Protein AF-A0A3P6VAJ1-F1 (afdb_monomer_lite)

Secondary structure (DSSP, 8-state):
-----HHHHHHHHHHHHHHHHHHHHHHHHHHHHHHHHHHT---HHHHHHHHHHHHHHHHHHHS-HHHHHHHHHH--S-HHHHHT-SS--HHHHHHHHHHTSHHHHHHHHHHHHH-TTHHHHHHHHHHHHHHHHHHHHHHHHHHTHHHHHHHHHHTT--S--SSHHHHHHHHHHHHHHHHHHHHHHHHHHHHS-SS-------------PPP----THHHHHHHHHHHHHHHHHHHHHHHHHHHHHHHHTT--

InterPro domains:
  IPR037393 Bud22/Serum response factor-binding protein 1 [PTHR23325] (4-160)

Organism: Litomosoides sigmodontis (NCBI:txid42156)

Structure (mmCIF, N/CA/C/O backbone):
data_AF-A0A3P6VAJ1-F1
#
_entry.id   AF-A0A3P6VAJ1-F1
#
loop_
_atom_site.group_PDB
_atom_site.id
_atom_site.type_symbol
_atom_site.label_atom_id
_atom_site.label_alt_id
_atom_site.label_comp_id
_atom_site.label_asym_id
_atom_site.label_entity_id
_atom_site.label_seq_id
_atom_site.pdbx_PDB_ins_code
_atom_site.Cartn_x
_atom_site.Cartn_y
_atom_site.Cartn_z
_atom_site.occupancy
_atom_site.B_iso_or_equiv
_atom_site.auth_seq_id
_atom_site.auth_comp_id
_atom_site.auth_asym_id
_atom_site.auth_atom_id
_atom_site.pdbx_PDB_model_num
ATOM 1 N N . MET A 1 1 ? 14.807 -15.387 -18.814 1.00 60.00 1 MET A N 1
ATOM 2 C CA . MET A 1 1 ? 14.558 -14.384 -17.755 1.00 60.00 1 MET A CA 1
ATOM 3 C C . MET A 1 1 ? 14.625 -13.000 -18.375 1.00 60.00 1 MET A C 1
ATOM 5 O O . MET A 1 1 ? 15.586 -12.719 -19.079 1.00 60.00 1 MET A O 1
ATOM 9 N N . SER A 1 2 ? 13.598 -12.175 -18.193 1.00 76.75 2 SER A N 1
ATOM 10 C CA . SER A 1 2 ? 13.512 -10.837 -18.794 1.00 76.75 2 SER A CA 1
ATOM 11 C C . SER A 1 2 ? 14.111 -9.774 -17.874 1.00 76.75 2 SER A C 1
ATOM 13 O O . SER A 1 2 ? 13.815 -9.767 -16.684 1.00 76.75 2 SER A O 1
ATOM 15 N N . ALA A 1 3 ? 14.906 -8.852 -18.419 1.00 86.50 3 ALA A N 1
ATOM 16 C CA . ALA A 1 3 ? 15.399 -7.696 -17.672 1.00 86.50 3 ALA A CA 1
ATOM 17 C C . ALA A 1 3 ? 14.248 -6.737 -17.312 1.00 86.50 3 ALA A C 1
ATOM 19 O O . ALA A 1 3 ? 13.361 -6.486 -18.138 1.00 86.50 3 ALA A O 1
ATOM 20 N N . LEU A 1 4 ? 14.251 -6.178 -16.096 1.00 91.38 4 LEU A N 1
ATOM 21 C CA . LEU A 1 4 ? 13.221 -5.229 -15.677 1.00 91.38 4 LEU A CA 1
ATOM 22 C C . LEU A 1 4 ? 13.461 -3.860 -16.322 1.00 91.38 4 LEU A C 1
ATOM 24 O O . LEU A 1 4 ? 14.412 -3.147 -16.005 1.00 91.38 4 LEU A O 1
ATOM 28 N N . THR A 1 5 ? 12.557 -3.453 -17.208 1.00 92.62 5 THR A N 1
ATOM 29 C CA . THR A 1 5 ? 12.575 -2.109 -17.797 1.00 92.62 5 THR A CA 1
ATOM 30 C C . THR A 1 5 ? 11.666 -1.146 -17.019 1.00 92.62 5 THR A C 1
ATOM 32 O O . THR A 1 5 ? 10.696 -1.578 -16.384 1.00 92.62 5 THR A O 1
ATOM 35 N N . PRO A 1 6 ? 11.900 0.183 -17.095 1.00 91.56 6 PRO A N 1
ATOM 36 C CA . PRO A 1 6 ? 11.016 1.168 -16.465 1.00 91.56 6 PRO A CA 1
ATOM 37 C C . PRO A 1 6 ? 9.550 1.050 -16.918 1.00 91.56 6 PRO A C 1
ATOM 39 O O . PRO A 1 6 ? 8.640 1.260 -16.115 1.00 91.56 6 PRO A O 1
ATOM 42 N N . MET A 1 7 ? 9.312 0.694 -18.189 1.00 92.25 7 MET A N 1
ATOM 43 C CA . MET A 1 7 ? 7.962 0.469 -18.719 1.00 92.25 7 MET A CA 1
ATOM 44 C C . MET A 1 7 ? 7.288 -0.731 -18.058 1.00 92.25 7 MET A C 1
ATOM 46 O O . MET A 1 7 ? 6.170 -0.590 -17.568 1.00 92.25 7 MET A O 1
ATOM 50 N N . LYS A 1 8 ? 7.980 -1.874 -17.971 1.00 93.69 8 LYS A N 1
ATOM 51 C CA . LYS A 1 8 ? 7.449 -3.095 -17.346 1.00 93.69 8 LYS A CA 1
ATOM 52 C C . LYS A 1 8 ? 7.107 -2.884 -15.874 1.00 93.69 8 LYS A C 1
ATOM 54 O O . LYS A 1 8 ? 6.062 -3.331 -15.408 1.00 93.69 8 LYS A O 1
ATOM 59 N N . LEU A 1 9 ? 7.938 -2.131 -15.153 1.00 94.19 9 LEU A N 1
ATOM 60 C CA . LEU A 1 9 ? 7.642 -1.756 -13.772 1.00 94.19 9 LEU A CA 1
ATOM 61 C C . LEU A 1 9 ? 6.377 -0.890 -13.667 1.00 94.19 9 LEU A C 1
ATOM 63 O O . LEU A 1 9 ? 5.545 -1.107 -12.787 1.00 94.19 9 LEU A O 1
ATOM 67 N N . ASN A 1 10 ? 6.207 0.083 -14.563 1.00 94.38 10 ASN A N 1
ATOM 68 C CA . ASN A 1 10 ? 5.018 0.930 -14.573 1.00 94.38 10 ASN A CA 1
ATOM 69 C C . ASN A 1 10 ? 3.747 0.143 -14.942 1.00 94.38 10 ASN A C 1
ATOM 71 O O . ASN A 1 10 ? 2.713 0.323 -14.299 1.00 94.38 10 ASN A O 1
ATOM 75 N N . GLU A 1 11 ? 3.830 -0.766 -15.918 1.00 95.00 11 GLU A N 1
ATOM 76 C CA . GLU A 1 11 ? 2.758 -1.713 -16.256 1.00 95.00 11 GLU A CA 1
ATOM 77 C C . GLU A 1 11 ? 2.342 -2.533 -15.030 1.00 95.00 11 GLU A C 1
ATOM 79 O O . GLU A 1 11 ? 1.149 -2.635 -14.738 1.00 95.00 11 GLU A O 1
ATOM 84 N N . GLN A 1 12 ? 3.312 -3.032 -14.256 1.00 95.12 12 GLN A N 1
ATOM 85 C CA . GLN A 1 12 ? 3.035 -3.773 -13.028 1.00 95.12 12 GLN A CA 1
ATOM 86 C C . GLN A 1 12 ? 2.355 -2.907 -11.958 1.00 95.12 12 GLN A C 1
ATOM 88 O O . GLN A 1 12 ? 1.384 -3.329 -11.335 1.00 95.12 12 GLN A O 1
ATOM 93 N N . ILE A 1 13 ? 2.804 -1.666 -11.750 1.00 95.81 13 ILE A N 1
ATOM 94 C CA . ILE A 1 13 ? 2.154 -0.746 -10.797 1.00 95.81 13 ILE A CA 1
ATOM 95 C C . ILE A 1 13 ? 0.689 -0.507 -11.188 1.00 95.81 13 ILE A C 1
ATOM 97 O O . ILE A 1 13 ? -0.193 -0.462 -10.327 1.00 95.81 13 ILE A O 1
ATOM 101 N N . ILE A 1 14 ? 0.411 -0.379 -12.487 1.00 96.25 14 ILE A N 1
ATOM 102 C CA . ILE A 1 14 ? -0.946 -0.186 -13.002 1.00 96.25 14 ILE A CA 1
ATOM 103 C C . ILE A 1 14 ? -1.778 -1.467 -12.847 1.00 96.25 14 ILE A C 1
ATOM 105 O O . ILE A 1 14 ? -2.930 -1.380 -12.410 1.00 96.25 14 ILE A O 1
ATOM 109 N N . SER A 1 15 ? -1.218 -2.644 -13.147 1.00 96.31 15 SER A N 1
ATOM 110 C CA . SER A 1 15 ? -1.915 -3.933 -13.022 1.00 96.31 15 SER A CA 1
ATOM 111 C C . SER A 1 15 ? -2.324 -4.213 -11.568 1.00 96.31 15 SER A C 1
ATOM 113 O O . SER A 1 15 ? -3.466 -4.607 -11.296 1.00 96.31 15 SER A O 1
ATOM 115 N N . MET A 1 16 ? -1.454 -3.868 -10.612 1.00 96.81 16 MET A N 1
ATOM 116 C CA . MET A 1 16 ? -1.690 -4.010 -9.174 1.00 96.81 16 MET A CA 1
ATOM 117 C C . MET A 1 16 ? -2.852 -3.154 -8.646 1.00 96.81 16 MET A C 1
ATOM 119 O O . MET A 1 16 ? -3.423 -3.494 -7.605 1.00 96.81 16 MET A O 1
ATOM 123 N N . ARG A 1 17 ? -3.287 -2.092 -9.348 1.00 96.69 17 ARG A N 1
ATOM 124 C CA . ARG A 1 17 ? -4.391 -1.215 -8.897 1.00 96.69 17 ARG A CA 1
ATOM 125 C C . ARG A 1 17 ? -5.673 -1.990 -8.592 1.00 96.69 17 ARG A C 1
ATOM 127 O O . ARG A 1 17 ? -6.343 -1.687 -7.604 1.00 96.69 17 ARG A O 1
ATOM 134 N N . LYS A 1 18 ? -6.003 -3.009 -9.398 1.00 96.00 18 LYS A N 1
ATOM 135 C CA . LYS A 1 18 ? -7.185 -3.868 -9.184 1.00 96.00 18 LYS A CA 1
ATOM 136 C C . LYS A 1 18 ? -7.049 -4.689 -7.896 1.00 96.00 18 LYS A C 1
AT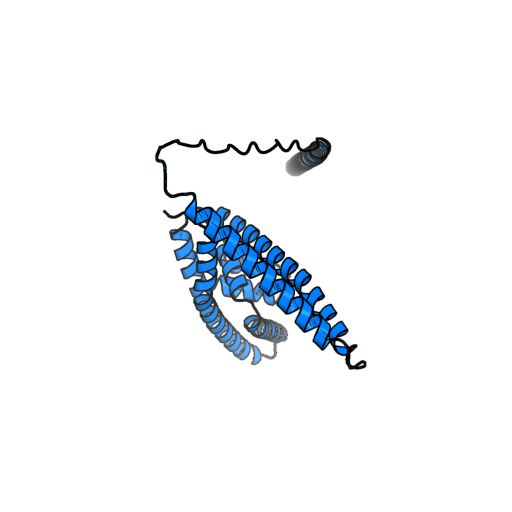OM 138 O O . LYS A 1 18 ? -7.987 -4.768 -7.100 1.00 96.00 18 LYS A O 1
ATOM 143 N N . SER A 1 19 ? -5.871 -5.261 -7.661 1.00 96.56 19 SER A N 1
ATOM 144 C CA . SER A 1 19 ? -5.555 -6.043 -6.459 1.00 96.56 19 SER A CA 1
ATOM 145 C C . SER A 1 19 ? -5.552 -5.185 -5.193 1.00 96.56 19 SER A C 1
ATOM 147 O O . SER A 1 19 ? -6.057 -5.619 -4.153 1.00 96.56 19 SER A O 1
ATOM 149 N N . VAL A 1 20 ? -5.060 -3.946 -5.290 1.00 97.06 20 VAL A N 1
ATOM 150 C CA . VAL A 1 20 ? -5.082 -2.953 -4.206 1.00 97.06 20 VAL A CA 1
ATOM 151 C C . VAL A 1 20 ? -6.509 -2.509 -3.887 1.00 97.06 20 VAL A C 1
ATOM 153 O O . VAL A 1 20 ? -6.862 -2.406 -2.715 1.00 97.06 20 VAL A O 1
ATOM 156 N N . GLU A 1 21 ? -7.370 -2.311 -4.886 1.00 96.19 21 GLU A N 1
ATOM 157 C CA . GLU A 1 21 ? -8.774 -1.953 -4.641 1.00 96.19 21 GLU A CA 1
ATOM 158 C C . GLU A 1 21 ? -9.520 -3.076 -3.906 1.00 96.19 21 GLU A C 1
ATOM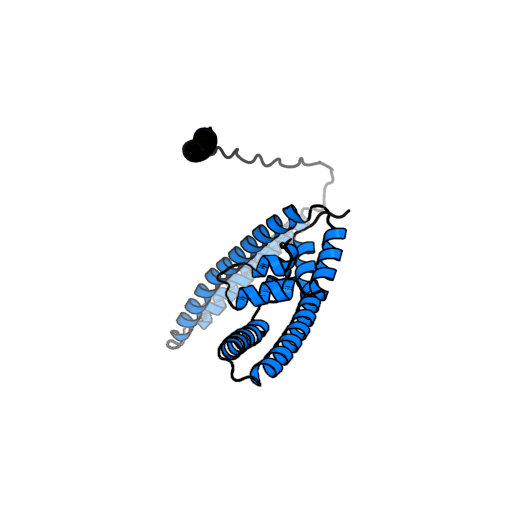 160 O O . GLU A 1 21 ? -10.198 -2.850 -2.899 1.00 96.19 21 GLU A O 1
ATOM 165 N N . ARG A 1 22 ? -9.309 -4.329 -4.333 1.00 95.88 22 ARG A N 1
ATOM 166 C CA . ARG A 1 22 ? -9.826 -5.513 -3.626 1.00 95.88 22 ARG A CA 1
ATOM 167 C C . ARG A 1 22 ? -9.305 -5.575 -2.187 1.00 95.88 22 ARG A C 1
ATOM 169 O O . ARG A 1 22 ? -10.071 -5.878 -1.266 1.00 95.88 22 ARG A O 1
ATOM 176 N N . ALA A 1 23 ? -8.023 -5.268 -1.977 1.00 96.12 23 ALA A N 1
ATOM 177 C CA . ALA A 1 23 ? -7.423 -5.200 -0.647 1.00 96.12 23 ALA A CA 1
ATOM 178 C C . ALA A 1 23 ? -8.081 -4.119 0.219 1.00 96.12 23 ALA A C 1
ATOM 180 O O . ALA A 1 23 ? -8.430 -4.395 1.369 1.00 96.12 23 ALA A O 1
ATOM 181 N N . ARG A 1 24 ? -8.323 -2.931 -0.349 1.00 95.94 24 ARG A N 1
ATOM 182 C CA . ARG A 1 24 ? -8.977 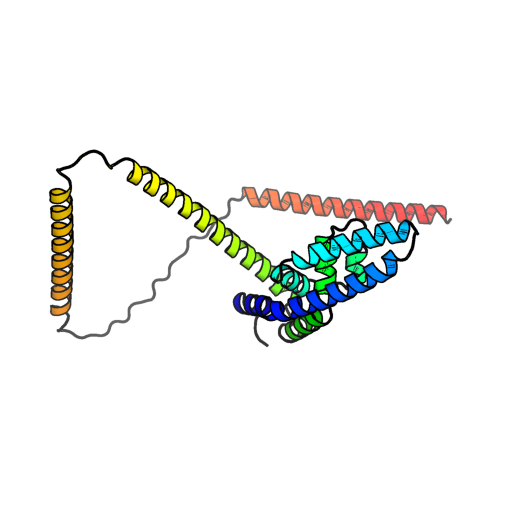-1.801 0.318 1.00 95.94 24 ARG A CA 1
ATOM 183 C C . ARG A 1 24 ? -10.362 -2.173 0.818 1.00 95.94 24 ARG A C 1
ATOM 185 O O . ARG A 1 24 ? -10.643 -2.014 2.004 1.00 95.94 24 ARG A O 1
ATOM 192 N N . VAL A 1 25 ? -11.203 -2.751 -0.038 1.00 95.56 25 VAL A N 1
ATOM 193 C CA . VAL A 1 25 ? -12.554 -3.189 0.348 1.00 95.56 25 VAL A CA 1
ATOM 194 C C . VAL A 1 25 ? -12.498 -4.209 1.488 1.00 95.56 25 VAL A C 1
ATOM 196 O O . VAL A 1 25 ? -13.223 -4.081 2.479 1.00 95.56 25 VAL A O 1
ATOM 199 N N . ARG A 1 26 ? -11.613 -5.210 1.389 1.00 95.62 26 ARG A N 1
ATOM 200 C CA . ARG A 1 26 ? -11.446 -6.234 2.433 1.00 95.62 26 ARG A CA 1
ATOM 201 C C . ARG A 1 26 ? -10.980 -5.626 3.759 1.00 95.62 26 ARG A C 1
ATOM 203 O O . ARG A 1 26 ? -11.528 -5.980 4.806 1.00 95.62 26 ARG A O 1
ATOM 210 N N . LEU A 1 27 ? -10.011 -4.711 3.722 1.00 95.56 27 LEU A N 1
ATOM 211 C CA . LEU A 1 27 ? -9.493 -4.033 4.909 1.00 95.56 27 LEU A CA 1
ATOM 212 C C . LEU A 1 27 ? -10.570 -3.156 5.559 1.00 95.56 27 LEU A C 1
ATOM 214 O O . LEU A 1 27 ? -10.825 -3.310 6.752 1.00 95.56 27 LEU A O 1
ATOM 218 N N . CYS A 1 28 ? -11.261 -2.318 4.782 1.00 95.38 28 CYS A N 1
ATOM 219 C CA . CYS A 1 28 ? -12.360 -1.482 5.267 1.00 95.38 28 CYS A CA 1
ATOM 220 C C . CYS A 1 28 ? -13.451 -2.317 5.942 1.00 95.38 28 CYS A C 1
ATOM 222 O O . CYS A 1 28 ? -13.820 -2.038 7.081 1.00 95.38 28 CYS A O 1
ATOM 224 N N . ARG A 1 29 ? -13.925 -3.392 5.295 1.00 96.19 29 ARG A N 1
ATOM 225 C CA . ARG A 1 29 ? -14.941 -4.289 5.877 1.00 96.19 29 ARG A CA 1
ATOM 226 C C . ARG A 1 29 ? -14.468 -4.898 7.200 1.00 96.19 29 ARG A C 1
ATOM 228 O O . ARG A 1 29 ? -15.229 -4.931 8.166 1.00 96.19 29 ARG A O 1
ATOM 235 N N . ARG A 1 30 ? -13.208 -5.343 7.272 1.00 95.44 30 ARG A N 1
ATOM 236 C CA . ARG A 1 30 ? -12.606 -5.891 8.500 1.00 95.44 30 ARG A CA 1
ATOM 237 C C . ARG A 1 30 ? -12.555 -4.846 9.619 1.00 95.44 30 ARG A C 1
ATOM 239 O O . ARG A 1 30 ? -12.937 -5.147 10.749 1.00 95.44 30 ARG A O 1
ATOM 246 N N . LEU A 1 31 ? -12.118 -3.626 9.309 1.00 95.38 31 LEU A N 1
ATOM 247 C CA . LEU A 1 31 ? -12.036 -2.525 10.271 1.00 95.38 31 LEU A CA 1
ATOM 248 C C . LEU A 1 31 ? -13.421 -2.099 10.770 1.00 95.38 31 LEU A C 1
ATOM 250 O O . LEU A 1 31 ? -13.593 -1.939 11.974 1.00 95.38 31 LEU A O 1
ATOM 254 N N . ILE A 1 32 ? -14.420 -2.002 9.888 1.00 95.94 32 ILE A N 1
ATOM 255 C CA . ILE A 1 32 ? -15.802 -1.654 10.256 1.00 95.94 32 ILE A CA 1
ATOM 256 C C . ILE A 1 32 ? -16.383 -2.683 11.229 1.00 95.94 32 ILE A C 1
ATOM 258 O O . ILE A 1 32 ? -16.943 -2.300 12.256 1.00 95.94 32 ILE A O 1
ATOM 262 N N . ARG A 1 33 ? -16.217 -3.985 10.957 1.00 95.75 33 ARG A N 1
ATOM 263 C CA . ARG A 1 33 ? -16.668 -5.046 11.876 1.00 95.75 33 ARG A CA 1
ATOM 264 C C . ARG A 1 33 ? -15.986 -4.926 13.237 1.00 95.75 33 ARG A C 1
ATOM 266 O O . ARG A 1 33 ? -16.658 -4.936 14.263 1.00 95.75 33 ARG A O 1
ATOM 273 N N . ARG A 1 34 ? -14.662 -4.733 13.251 1.00 94.19 34 ARG A N 1
ATOM 274 C CA . ARG A 1 34 ? -13.892 -4.580 14.494 1.00 94.19 34 ARG A CA 1
ATOM 275 C C . ARG A 1 34 ? -14.304 -3.337 15.284 1.00 94.19 34 ARG A C 1
ATOM 277 O O . ARG A 1 34 ? -14.385 -3.406 16.505 1.00 94.19 34 ARG A O 1
ATOM 284 N N . ARG A 1 35 ? -14.590 -2.229 14.596 1.00 95.25 35 ARG A N 1
ATOM 285 C CA . ARG A 1 35 ? -15.118 -1.002 15.199 1.00 95.25 35 ARG A CA 1
ATOM 286 C C . ARG A 1 35 ? -16.452 -1.270 15.891 1.00 95.25 35 ARG A C 1
ATOM 288 O O . ARG A 1 35 ? -16.569 -0.973 17.069 1.00 95.25 35 ARG A O 1
ATOM 295 N N . LYS A 1 36 ? -17.413 -1.886 15.188 1.00 94.38 36 LYS A N 1
ATOM 296 C CA . LYS A 1 36 ? -18.745 -2.211 15.733 1.00 94.38 36 LYS A CA 1
ATOM 297 C C . LYS A 1 36 ? -18.671 -3.109 16.971 1.00 94.38 36 LYS A C 1
ATOM 299 O O . LYS A 1 36 ? -19.430 -2.904 17.906 1.00 94.38 36 LYS A O 1
ATOM 304 N N . LEU A 1 37 ? -17.750 -4.076 16.993 1.00 92.38 37 LEU A N 1
ATOM 305 C CA . LEU A 1 37 ? -17.544 -4.946 18.158 1.00 92.38 37 LEU A CA 1
ATOM 306 C C . LEU A 1 37 ? -16.989 -4.179 19.366 1.00 92.38 37 LEU A C 1
ATOM 308 O O . LEU A 1 37 ? -17.459 -4.369 20.480 1.00 92.38 37 LEU A O 1
ATOM 312 N N . LEU A 1 38 ? -16.010 -3.298 19.145 1.00 92.31 38 LEU A N 1
ATOM 313 C CA . LEU A 1 38 ? -15.379 -2.516 20.214 1.00 92.31 38 LEU A CA 1
ATOM 314 C C . LEU A 1 38 ? -16.235 -1.339 20.696 1.00 92.31 38 LEU A C 1
ATOM 316 O O . LEU A 1 38 ? -16.042 -0.869 21.807 1.00 92.31 38 LEU A O 1
ATOM 320 N N . GLN A 1 39 ? -17.172 -0.862 19.881 1.00 91.56 39 GLN A N 1
ATOM 321 C CA . GLN A 1 39 ? -18.054 0.250 20.238 1.00 91.56 39 GLN A CA 1
ATOM 322 C C . GLN A 1 39 ? -19.079 -0.129 21.319 1.00 91.56 39 GLN A C 1
ATOM 324 O O . GLN A 1 39 ? -19.597 0.749 21.996 1.00 91.56 39 GLN A O 1
ATOM 329 N N . LYS A 1 40 ? -19.353 -1.426 21.513 1.00 88.62 40 LYS A N 1
ATOM 330 C CA . LYS A 1 40 ? -20.306 -1.913 22.524 1.00 88.62 40 LYS A CA 1
ATOM 331 C C . LYS A 1 40 ? -19.790 -1.807 23.964 1.00 88.62 40 LYS A C 1
ATOM 333 O O . LYS A 1 40 ? -20.571 -1.907 24.899 1.00 88.62 40 LYS A O 1
ATOM 338 N N . SER A 1 41 ? -18.483 -1.655 24.155 1.00 87.00 41 SER A N 1
ATOM 339 C CA . SER A 1 41 ? -17.863 -1.614 25.483 1.00 87.00 41 SER A CA 1
ATOM 340 C C . SER A 1 41 ? -17.633 -0.186 25.968 1.00 87.00 41 SER A C 1
ATOM 342 O O . SER A 1 41 ? -17.196 0.650 25.179 1.00 87.00 41 SER A O 1
ATOM 344 N N . LYS A 1 42 ? -17.812 0.049 27.273 1.00 86.94 42 LYS A N 1
ATOM 345 C CA . LYS A 1 42 ? -17.569 1.346 27.930 1.00 86.94 42 LYS A CA 1
ATOM 346 C C . LYS A 1 42 ? -16.104 1.585 28.338 1.00 86.94 42 LYS A C 1
ATOM 348 O O . LYS A 1 42 ? -15.764 2.684 28.753 1.00 86.94 42 LYS A O 1
ATOM 353 N N . ASP A 1 43 ? -15.222 0.593 28.189 1.00 93.50 43 ASP A N 1
ATOM 354 C CA . ASP A 1 43 ? -13.813 0.716 28.586 1.00 93.50 43 ASP A CA 1
ATOM 355 C C . ASP A 1 43 ? -13.085 1.820 27.802 1.00 93.50 43 ASP A C 1
ATOM 357 O O . ASP A 1 43 ? -12.968 1.744 26.572 1.00 93.50 43 ASP A O 1
ATOM 361 N N . GLU A 1 44 ? -12.461 2.775 28.499 1.00 91.75 44 GLU A N 1
ATOM 362 C CA . GLU A 1 44 ? -11.707 3.866 27.859 1.00 91.75 44 GLU A CA 1
ATOM 363 C C . GLU A 1 44 ? -10.653 3.368 26.859 1.00 91.75 44 GLU A C 1
ATOM 365 O O . GLU A 1 44 ? -10.474 3.923 25.770 1.00 91.75 44 GLU A O 1
ATOM 370 N N . LYS A 1 45 ? -9.948 2.278 27.197 1.00 92.00 45 LYS A N 1
ATOM 371 C CA . LYS A 1 45 ? -8.926 1.675 26.323 1.00 92.00 45 LYS A CA 1
ATOM 372 C C . LYS A 1 45 ? -9.524 1.226 24.984 1.00 92.00 45 LYS A C 1
ATOM 374 O O . LYS A 1 45 ? -8.857 1.320 23.945 1.00 92.00 45 LYS A O 1
ATOM 379 N N . LYS A 1 46 ? -10.765 0.730 24.995 1.00 91.69 46 LYS A N 1
ATOM 380 C CA . LYS A 1 46 ? -11.484 0.286 23.795 1.00 91.69 46 LYS A CA 1
ATOM 381 C C . LYS A 1 46 ? -12.041 1.480 23.023 1.00 91.69 46 LYS A C 1
ATOM 383 O O . LYS A 1 46 ? -11.877 1.489 21.805 1.00 91.69 46 LYS A O 1
ATOM 388 N N . VAL A 1 47 ? -12.533 2.520 23.698 1.00 92.00 47 VAL A N 1
ATOM 389 C CA . VAL A 1 47 ? -12.944 3.792 23.067 1.00 92.00 47 VAL A CA 1
ATOM 390 C C . VAL A 1 47 ? -11.785 4.413 22.275 1.00 92.00 47 VAL A C 1
ATOM 392 O O . VAL A 1 47 ? -11.880 4.569 21.058 1.00 92.00 47 VAL A O 1
ATOM 395 N N . ARG A 1 48 ? -10.603 4.585 22.889 1.00 92.25 48 ARG A N 1
ATOM 396 C CA . ARG A 1 48 ? -9.399 5.091 22.186 1.00 92.25 48 ARG A CA 1
ATOM 397 C C . ARG A 1 48 ? -9.003 4.217 20.987 1.00 92.25 48 ARG A C 1
ATOM 399 O O . ARG A 1 48 ? -8.384 4.669 20.019 1.00 92.25 48 ARG A O 1
ATOM 406 N N . LYS A 1 49 ? -9.294 2.913 21.041 1.00 92.56 49 LYS A N 1
ATOM 407 C CA . LYS A 1 49 ? -9.051 1.981 19.929 1.00 92.56 49 LYS A CA 1
ATOM 408 C C . LYS A 1 49 ? -10.076 2.153 18.808 1.00 92.56 49 LYS A C 1
ATOM 410 O O . LYS A 1 49 ? -9.669 2.084 17.650 1.00 92.56 49 LYS A O 1
ATOM 415 N N . VAL A 1 50 ? -11.342 2.399 19.137 1.00 94.81 50 VAL A N 1
ATOM 416 C CA . VAL A 1 50 ? -12.400 2.738 18.177 1.00 94.81 50 VAL A CA 1
ATOM 417 C C . VAL A 1 50 ? -12.018 3.994 17.404 1.00 94.81 50 VAL A C 1
ATOM 419 O O . VAL A 1 50 ? -11.975 3.930 16.179 1.00 94.81 50 VAL A O 1
ATOM 422 N N . ASP A 1 51 ? -11.595 5.064 18.077 1.00 93.69 51 ASP A N 1
ATOM 423 C CA . ASP A 1 51 ? -11.195 6.315 17.412 1.00 93.69 51 ASP A CA 1
ATOM 424 C C . ASP A 1 51 ? -10.032 6.113 16.443 1.00 93.69 51 ASP A C 1
ATOM 426 O O . ASP A 1 51 ? -10.032 6.611 15.314 1.00 93.69 51 ASP A O 1
ATOM 430 N N . ARG A 1 52 ? -9.034 5.318 16.850 1.00 93.56 52 ARG A N 1
ATOM 431 C CA . ARG A 1 52 ? -7.915 4.952 15.971 1.00 93.56 52 ARG A CA 1
ATOM 432 C C . ARG A 1 52 ? -8.381 4.181 14.742 1.00 93.56 52 ARG A C 1
ATOM 434 O O . ARG A 1 52 ? -7.836 4.418 13.668 1.00 93.56 52 ARG A O 1
ATOM 441 N N . ILE A 1 53 ? -9.337 3.264 14.891 1.00 95.19 53 ILE A N 1
ATOM 442 C CA . ILE A 1 53 ? -9.895 2.493 13.774 1.00 95.19 53 ILE A CA 1
ATOM 443 C C . ILE A 1 53 ? -10.726 3.398 12.859 1.00 95.19 53 ILE A C 1
ATOM 445 O O . ILE A 1 53 ? -10.612 3.276 11.644 1.00 95.19 53 ILE A O 1
ATOM 449 N N . THR A 1 54 ? -11.513 4.321 13.411 1.00 94.81 54 THR A N 1
ATOM 450 C CA . THR A 1 54 ? -12.289 5.296 12.632 1.00 94.81 54 THR A CA 1
ATOM 451 C C . THR A 1 54 ? -11.366 6.140 11.758 1.00 94.81 54 THR A C 1
ATOM 453 O O . THR A 1 54 ? -11.527 6.147 10.540 1.00 94.81 54 THR A O 1
ATOM 456 N N . LYS A 1 55 ? -10.299 6.703 12.343 1.00 95.25 55 LYS A N 1
ATOM 457 C CA . LYS A 1 55 ? -9.271 7.437 11.590 1.00 95.25 55 LYS A CA 1
ATOM 458 C C . LYS A 1 55 ? -8.649 6.584 10.478 1.00 95.25 55 LYS A C 1
ATOM 460 O O . LYS A 1 55 ? -8.453 7.072 9.372 1.00 95.25 55 LYS A O 1
ATOM 465 N N . GLU A 1 56 ? -8.343 5.312 10.741 1.00 94.81 56 GLU A N 1
ATOM 466 C CA . GLU A 1 56 ? -7.813 4.407 9.709 1.00 94.81 56 GLU A CA 1
ATOM 467 C C . GLU A 1 56 ? -8.810 4.158 8.566 1.00 94.81 56 GLU A C 1
ATOM 469 O O . GLU A 1 56 ? -8.395 4.129 7.410 1.00 94.81 56 GLU A O 1
ATOM 474 N N . ILE A 1 57 ? -10.106 3.997 8.855 1.00 95.56 57 ILE A N 1
ATOM 475 C CA . ILE A 1 57 ? -11.148 3.810 7.829 1.00 95.56 57 ILE A CA 1
ATOM 476 C C . ILE A 1 57 ? -11.219 5.035 6.911 1.00 95.56 57 ILE A C 1
ATOM 478 O O . ILE A 1 57 ? -11.250 4.879 5.688 1.00 95.56 57 ILE A O 1
ATOM 482 N N . ASP A 1 58 ? -11.189 6.238 7.484 1.00 94.50 58 ASP A N 1
ATOM 483 C CA . ASP A 1 58 ? -11.243 7.485 6.715 1.00 94.50 58 ASP A CA 1
ATOM 484 C C . ASP A 1 58 ? -10.011 7.647 5.825 1.00 94.50 58 ASP A C 1
ATOM 486 O O . ASP A 1 58 ? -10.121 8.021 4.654 1.00 94.50 58 ASP A O 1
ATOM 490 N N . ARG A 1 59 ? -8.828 7.299 6.348 1.00 95.00 59 ARG A N 1
ATOM 491 C CA . ARG A 1 59 ? -7.582 7.315 5.571 1.00 95.00 59 ARG A CA 1
ATOM 492 C C . ARG A 1 59 ? -7.547 6.244 4.492 1.00 95.00 59 ARG A C 1
ATOM 494 O O . ARG A 1 59 ? -7.083 6.521 3.392 1.00 95.00 59 ARG A O 1
ATOM 501 N N . CYS A 1 60 ? -8.122 5.068 4.729 1.00 93.81 60 CYS A N 1
ATOM 502 C CA . CYS A 1 60 ? -8.165 3.975 3.753 1.00 93.81 60 CYS A CA 1
ATOM 503 C C . CYS A 1 60 ? -8.797 4.369 2.411 1.00 93.81 60 CYS A C 1
ATOM 505 O O . CYS A 1 60 ? -8.360 3.886 1.365 1.00 93.81 60 CYS A O 1
ATOM 507 N N . LYS A 1 61 ? -9.757 5.300 2.428 1.00 88.94 61 LYS A N 1
ATOM 508 C CA . LYS A 1 61 ? -10.377 5.857 1.218 1.00 88.94 61 LYS A CA 1
ATOM 509 C C . LYS A 1 61 ? -9.462 6.820 0.449 1.00 88.94 61 LYS A C 1
ATOM 511 O O . LYS A 1 61 ? -9.599 6.932 -0.762 1.00 88.94 61 LYS A O 1
ATOM 516 N N . LYS A 1 62 ? -8.545 7.505 1.140 1.00 92.75 62 LYS A N 1
ATOM 517 C CA . LYS A 1 62 ? -7.694 8.573 0.586 1.00 92.75 62 LYS A CA 1
ATOM 518 C C . LYS A 1 62 ? -6.329 8.087 0.091 1.00 92.75 62 LYS A C 1
ATOM 520 O O . LYS A 1 62 ? -5.709 8.770 -0.714 1.00 92.75 62 LYS A O 1
ATOM 525 N N . VAL A 1 63 ? -5.850 6.929 0.553 1.00 94.31 63 VAL A N 1
ATOM 526 C CA . VAL A 1 63 ? -4.528 6.410 0.155 1.00 94.31 63 VAL A CA 1
ATOM 527 C C . VAL A 1 63 ? -4.472 6.121 -1.349 1.00 94.31 63 VAL A C 1
ATOM 529 O O . VAL A 1 63 ? -5.300 5.375 -1.883 1.00 94.31 63 VAL A O 1
ATOM 532 N N . CYS A 1 64 ? -3.445 6.651 -2.016 1.00 94.31 64 CYS A N 1
ATOM 533 C CA . CYS A 1 64 ? -3.157 6.419 -3.427 1.00 94.31 64 CYS A CA 1
ATOM 534 C C . CYS A 1 64 ? -2.826 4.947 -3.714 1.00 94.31 64 CYS A C 1
ATOM 536 O O . CYS A 1 64 ? -1.984 4.336 -3.059 1.00 94.31 64 CYS A O 1
ATOM 538 N N . ARG A 1 65 ? -3.454 4.381 -4.752 1.00 95.75 65 ARG A N 1
ATOM 539 C CA . ARG A 1 65 ? -3.252 2.976 -5.164 1.00 95.75 65 ARG A CA 1
ATOM 540 C C . ARG A 1 65 ? -1.811 2.692 -5.593 1.00 95.75 65 ARG A C 1
ATOM 542 O O . ARG A 1 65 ? -1.261 1.637 -5.284 1.00 95.75 65 ARG A O 1
ATOM 549 N N . ASP A 1 66 ? -1.207 3.651 -6.283 1.00 95.19 66 ASP A N 1
ATOM 550 C CA . ASP A 1 66 ? 0.143 3.508 -6.824 1.00 95.19 66 ASP A CA 1
ATOM 551 C C . ASP A 1 66 ? 1.179 3.518 -5.703 1.00 95.19 66 ASP A C 1
ATOM 553 O O . ASP A 1 66 ? 2.143 2.766 -5.764 1.00 95.19 66 ASP A O 1
ATOM 557 N N . ASP A 1 67 ? 0.959 4.298 -4.646 1.00 94.50 67 ASP A N 1
ATOM 558 C CA . ASP A 1 67 ? 1.884 4.357 -3.513 1.00 94.50 67 ASP A CA 1
ATOM 559 C C . ASP A 1 67 ? 1.855 3.058 -2.703 1.00 94.50 67 ASP A C 1
ATOM 561 O O . ASP A 1 67 ? 2.908 2.571 -2.298 1.00 94.50 67 ASP A O 1
ATOM 565 N N . VAL A 1 68 ? 0.680 2.427 -2.566 1.00 96.38 68 VAL A N 1
ATOM 566 C CA . VAL A 1 68 ? 0.567 1.064 -2.013 1.00 96.38 68 VAL A CA 1
ATOM 567 C C . VAL A 1 68 ? 1.359 0.074 -2.858 1.00 96.38 68 VAL A C 1
ATOM 569 O O . VAL A 1 68 ? 2.090 -0.743 -2.307 1.00 96.38 68 VAL A O 1
ATOM 572 N N . SER A 1 69 ? 1.235 0.156 -4.183 1.00 96.62 69 SER A N 1
ATOM 573 C CA . SER A 1 69 ? 1.905 -0.769 -5.104 1.00 96.62 69 SER A CA 1
ATOM 574 C C . SER A 1 69 ? 3.426 -0.600 -5.052 1.00 96.62 69 SER A C 1
ATOM 576 O O . SER A 1 69 ? 4.143 -1.575 -4.860 1.00 96.62 69 SER A O 1
ATOM 578 N N . LYS A 1 70 ? 3.928 0.641 -5.111 1.00 95.19 70 LYS A N 1
ATOM 579 C CA . LYS A 1 70 ? 5.361 0.956 -4.971 1.00 95.19 70 LYS A CA 1
ATOM 580 C C . LYS A 1 70 ? 5.915 0.481 -3.630 1.00 95.19 70 LYS A C 1
ATOM 582 O O . LYS A 1 70 ? 6.962 -0.158 -3.590 1.00 95.19 70 LYS A O 1
ATOM 587 N N . PHE A 1 71 ? 5.200 0.764 -2.539 1.00 95.31 71 PHE A N 1
ATOM 588 C CA . PHE A 1 71 ? 5.609 0.337 -1.205 1.00 95.31 71 PHE A CA 1
ATOM 589 C C . PHE A 1 71 ? 5.639 -1.192 -1.088 1.00 95.31 71 PHE A C 1
ATOM 591 O O . PHE A 1 71 ? 6.597 -1.739 -0.554 1.00 95.31 71 PHE A O 1
ATOM 598 N N . ALA A 1 72 ? 4.630 -1.888 -1.619 1.00 95.50 72 ALA A N 1
ATOM 599 C CA . ALA A 1 72 ? 4.563 -3.346 -1.593 1.00 95.50 72 ALA A CA 1
ATOM 600 C C . ALA A 1 72 ? 5.692 -4.005 -2.399 1.00 95.50 72 ALA A C 1
ATOM 602 O O . ALA A 1 72 ? 6.258 -4.996 -1.944 1.00 95.50 72 ALA A O 1
ATOM 603 N N . LEU A 1 73 ? 6.048 -3.440 -3.558 1.00 94.62 73 LEU A N 1
ATOM 604 C CA . LEU A 1 73 ? 7.138 -3.955 -4.387 1.00 94.62 73 LEU A CA 1
ATOM 605 C C . LEU A 1 73 ? 8.496 -3.832 -3.683 1.00 94.62 73 LEU A C 1
ATOM 607 O O . LEU A 1 73 ? 9.260 -4.790 -3.705 1.00 94.62 73 LEU A O 1
ATOM 611 N N . ILE A 1 74 ? 8.770 -2.707 -3.011 1.00 93.19 74 ILE A N 1
ATOM 612 C CA . ILE A 1 74 ? 10.032 -2.487 -2.277 1.00 93.19 74 ILE A CA 1
ATOM 613 C C . ILE A 1 74 ? 10.080 -3.291 -0.967 1.00 93.19 74 ILE A C 1
ATOM 615 O O . ILE A 1 74 ? 11.141 -3.739 -0.535 1.00 93.19 74 ILE A O 1
ATOM 619 N N . ASN A 1 75 ? 8.947 -3.440 -0.281 1.00 90.81 75 ASN A N 1
ATOM 620 C CA . ASN A 1 75 ? 8.948 -3.917 1.094 1.00 90.81 75 ASN A CA 1
ATOM 621 C C . ASN A 1 75 ? 9.194 -5.433 1.215 1.00 90.81 75 ASN A C 1
ATOM 623 O O . ASN A 1 75 ? 8.479 -6.259 0.649 1.00 90.81 75 ASN A O 1
ATOM 627 N N . LEU A 1 76 ? 10.160 -5.788 2.063 1.00 86.44 76 LEU A N 1
ATOM 628 C CA . LEU A 1 76 ? 10.489 -7.166 2.445 1.00 86.44 76 LEU A CA 1
ATOM 629 C C . LEU A 1 76 ? 9.889 -7.576 3.799 1.00 86.44 76 LEU A C 1
ATOM 631 O O . LEU A 1 76 ? 9.819 -8.759 4.112 1.00 86.44 76 LEU A O 1
ATOM 635 N N . LYS A 1 77 ? 9.483 -6.610 4.630 1.00 87.31 77 LYS A N 1
ATOM 636 C CA . LYS A 1 77 ? 9.118 -6.860 6.029 1.00 87.31 77 LYS A CA 1
ATOM 637 C C . LYS A 1 77 ? 7.680 -7.339 6.172 1.00 87.31 77 LYS A C 1
ATOM 639 O O . LYS A 1 77 ? 6.778 -6.851 5.485 1.00 87.31 77 LYS A O 1
ATOM 644 N N . ALA A 1 78 ? 7.463 -8.218 7.147 1.00 86.69 78 ALA A N 1
ATOM 645 C CA . ALA A 1 78 ? 6.134 -8.649 7.551 1.00 86.69 78 ALA A CA 1
ATOM 646 C C . ALA A 1 78 ? 5.354 -7.513 8.236 1.00 86.69 78 ALA A C 1
ATOM 648 O O . ALA A 1 78 ? 5.924 -6.580 8.811 1.00 86.69 78 ALA A O 1
ATOM 649 N N . LEU A 1 79 ? 4.020 -7.618 8.226 1.00 86.62 79 LEU A N 1
ATOM 650 C CA . LEU A 1 79 ? 3.135 -6.599 8.799 1.00 86.62 79 LEU A CA 1
ATOM 651 C C . LEU A 1 79 ? 3.442 -6.318 10.277 1.00 86.62 79 LEU A C 1
ATOM 653 O O . LEU A 1 79 ? 3.431 -5.163 10.698 1.00 86.62 79 LEU A O 1
ATOM 657 N N . ASN A 1 80 ? 3.729 -7.361 11.057 1.00 86.00 80 ASN A N 1
ATOM 658 C CA . ASN A 1 80 ? 4.018 -7.227 12.483 1.00 86.00 80 ASN A CA 1
ATOM 659 C C . ASN A 1 80 ? 5.259 -6.361 12.722 1.00 86.00 80 ASN A C 1
ATOM 661 O O . ASN A 1 80 ? 5.235 -5.501 13.597 1.00 86.00 80 ASN A O 1
ATOM 665 N N . ASP A 1 81 ? 6.297 -6.510 11.901 1.00 88.50 81 ASP A N 1
ATOM 666 C CA . ASP A 1 81 ? 7.528 -5.729 12.030 1.00 88.50 81 ASP A CA 1
ATOM 667 C C . ASP A 1 81 ? 7.340 -4.274 11.610 1.00 88.50 81 ASP A C 1
ATOM 669 O O . ASP A 1 81 ? 7.894 -3.367 12.233 1.00 88.50 81 ASP A O 1
ATOM 673 N N . LEU A 1 82 ? 6.504 -4.028 10.599 1.00 85.88 82 LEU A N 1
ATOM 674 C CA . LEU A 1 82 ? 6.145 -2.671 10.191 1.00 85.88 82 LEU A CA 1
ATOM 675 C C . LEU A 1 82 ? 5.357 -1.931 11.277 1.00 85.88 82 LEU A C 1
ATOM 677 O O . LEU A 1 82 ? 5.544 -0.729 11.453 1.00 85.88 82 LEU A O 1
ATOM 681 N N . LEU A 1 83 ? 4.492 -2.636 12.011 1.00 86.06 83 LEU A N 1
ATOM 682 C CA . LEU A 1 83 ? 3.628 -2.049 13.037 1.00 86.06 83 LEU A CA 1
ATOM 683 C C . LEU A 1 83 ? 4.313 -1.845 14.400 1.00 86.06 83 LEU A C 1
ATOM 685 O O . LEU A 1 83 ? 3.738 -1.163 15.247 1.00 86.06 83 LEU A O 1
ATOM 689 N N . LYS A 1 84 ? 5.527 -2.374 14.621 1.00 86.81 84 LYS A N 1
ATOM 690 C CA . LYS A 1 84 ? 6.291 -2.196 15.877 1.00 86.81 84 LYS A CA 1
ATOM 691 C C . LYS A 1 84 ? 6.739 -0.749 16.129 1.00 86.81 84 LYS A C 1
ATOM 693 O O . LYS A 1 84 ? 7.110 -0.407 17.249 1.00 86.81 84 LYS A O 1
ATOM 698 N N . LYS A 1 85 ? 6.722 0.120 15.114 1.00 81.19 85 LYS A N 1
ATOM 699 C CA . LYS A 1 85 ? 7.156 1.517 15.258 1.00 81.19 85 LYS A CA 1
ATOM 700 C C . LYS A 1 85 ? 6.249 2.277 16.240 1.00 81.19 85 LYS A C 1
ATOM 702 O O . LYS A 1 85 ? 5.036 2.353 16.056 1.00 81.19 85 LYS A O 1
ATOM 707 N N . ARG A 1 86 ? 6.860 2.892 17.262 1.00 71.81 86 ARG A N 1
ATOM 708 C CA . ARG A 1 86 ? 6.174 3.543 18.401 1.00 71.81 86 ARG A CA 1
ATOM 709 C C . ARG A 1 86 ? 5.229 4.681 17.998 1.00 71.81 86 ARG A C 1
ATOM 711 O O . ARG A 1 86 ? 4.193 4.869 18.630 1.00 71.81 86 ARG A O 1
ATOM 718 N N . LYS A 1 87 ? 5.581 5.448 16.965 1.00 84.88 87 LYS A N 1
ATOM 719 C CA . LYS A 1 87 ? 4.784 6.566 16.446 1.00 84.88 87 LYS A CA 1
ATOM 720 C C . LYS A 1 87 ? 4.597 6.354 14.947 1.00 84.88 87 LYS A C 1
ATOM 722 O O . LYS A 1 87 ? 5.537 6.545 14.189 1.00 84.88 87 LYS A O 1
ATOM 727 N N . MET A 1 88 ? 3.405 5.925 14.538 1.00 88.50 88 MET A N 1
ATOM 728 C CA . MET A 1 88 ? 3.032 5.854 13.123 1.00 88.50 88 MET A CA 1
ATOM 729 C C . MET A 1 88 ? 1.766 6.651 12.871 1.00 88.50 88 MET A C 1
ATOM 731 O O . MET A 1 88 ? 0.780 6.538 13.613 1.00 88.50 88 MET A O 1
ATOM 735 N N . SER A 1 89 ? 1.778 7.412 11.784 1.00 92.12 89 SER A N 1
ATOM 736 C CA . SER A 1 89 ? 0.597 8.114 11.303 1.00 92.12 89 SER A CA 1
ATOM 737 C C . SER A 1 89 ? -0.513 7.126 10.909 1.00 92.12 89 SER A C 1
ATOM 739 O O . SER A 1 89 ? -0.309 5.916 10.751 1.00 92.12 89 SER A O 1
ATOM 741 N N . ALA A 1 90 ? -1.748 7.621 10.795 1.00 92.19 90 ALA A N 1
ATOM 742 C CA . ALA A 1 90 ? -2.852 6.797 10.302 1.00 92.19 90 ALA A CA 1
ATOM 743 C C . ALA A 1 90 ? -2.625 6.367 8.842 1.00 92.19 90 ALA A C 1
ATOM 745 O O . ALA A 1 90 ? -2.912 5.220 8.505 1.00 92.19 90 ALA A O 1
ATOM 746 N N . ASP A 1 91 ? -2.055 7.252 8.020 1.00 92.62 91 ASP A N 1
ATOM 747 C CA . ASP A 1 91 ? -1.779 6.994 6.606 1.00 92.62 91 ASP A CA 1
ATOM 748 C C . ASP A 1 91 ? -0.736 5.877 6.433 1.00 92.62 91 ASP A C 1
ATOM 750 O O . ASP A 1 91 ? -0.990 4.907 5.721 1.00 92.62 91 ASP A O 1
ATOM 754 N N . GLU A 1 92 ? 0.378 5.927 7.171 1.00 92.50 92 GLU A N 1
ATOM 755 C CA . GLU A 1 92 ? 1.405 4.872 7.149 1.00 92.50 92 GLU A CA 1
ATOM 756 C C . GLU A 1 92 ? 0.864 3.523 7.633 1.00 92.50 92 GLU A C 1
ATOM 758 O O . GLU A 1 92 ? 1.131 2.485 7.029 1.00 92.50 92 GLU A O 1
ATOM 763 N N . ARG A 1 93 ? 0.057 3.511 8.705 1.00 93.00 93 ARG A N 1
ATOM 764 C CA . ARG A 1 93 ? -0.563 2.270 9.201 1.00 93.00 93 ARG A CA 1
ATOM 765 C C . ARG A 1 93 ? -1.436 1.615 8.141 1.00 93.00 93 ARG A C 1
ATOM 767 O O . ARG A 1 93 ? -1.404 0.394 7.989 1.00 93.00 93 ARG A O 1
ATOM 774 N N . VAL A 1 94 ? -2.235 2.412 7.441 1.00 95.25 94 VAL A N 1
ATOM 775 C CA . VAL A 1 94 ? -3.105 1.929 6.368 1.00 95.25 94 VAL A CA 1
ATOM 776 C C . VAL A 1 94 ? -2.274 1.443 5.184 1.00 95.25 94 VAL A C 1
ATOM 778 O O . VAL A 1 94 ? -2.551 0.357 4.680 1.00 95.25 94 VAL A O 1
ATOM 781 N N . LEU A 1 95 ? -1.240 2.188 4.785 1.00 95.25 95 LEU A N 1
ATOM 782 C CA . LEU A 1 95 ? -0.324 1.809 3.709 1.00 95.25 95 LEU A CA 1
ATOM 783 C C . LEU A 1 95 ? 0.298 0.428 3.965 1.00 95.25 95 LEU A C 1
ATOM 785 O O . LEU A 1 95 ? 0.173 -0.465 3.128 1.00 95.25 95 LEU A O 1
ATOM 789 N N . CYS A 1 96 ? 0.864 0.219 5.159 1.00 94.38 96 CYS A N 1
ATOM 790 C CA . CYS A 1 96 ? 1.440 -1.064 5.563 1.00 94.38 96 CYS A CA 1
ATOM 791 C C . CYS A 1 96 ? 0.396 -2.193 5.544 1.00 94.38 96 CYS A C 1
ATOM 793 O O . CYS A 1 96 ? 0.647 -3.268 5.004 1.00 94.38 96 CYS A O 1
ATOM 795 N N . LYS A 1 97 ? -0.804 -1.955 6.094 1.00 94.81 97 LYS A N 1
ATOM 796 C CA . LYS A 1 97 ? -1.880 -2.963 6.125 1.00 94.81 97 LYS A CA 1
ATOM 797 C C . LYS A 1 97 ? -2.379 -3.345 4.733 1.00 94.81 97 LYS A C 1
ATOM 799 O O . LYS A 1 97 ? -2.734 -4.502 4.528 1.00 94.81 97 LYS A O 1
ATOM 804 N N . LEU A 1 98 ? -2.443 -2.393 3.803 1.00 95.62 98 LEU A N 1
ATOM 805 C CA . LEU A 1 98 ? -2.858 -2.652 2.424 1.00 95.62 98 LEU A CA 1
ATOM 806 C C . LEU A 1 98 ? -1.792 -3.434 1.657 1.00 95.62 98 LEU A C 1
ATOM 808 O O . LEU A 1 98 ? -2.128 -4.401 0.978 1.00 95.62 98 LEU A O 1
ATOM 812 N N . ALA A 1 99 ? -0.524 -3.046 1.798 1.00 95.38 99 ALA A N 1
ATOM 813 C CA . ALA A 1 99 ? 0.591 -3.710 1.134 1.00 95.38 99 ALA A CA 1
ATOM 814 C C . ALA A 1 99 ? 0.771 -5.162 1.598 1.00 95.38 99 ALA A C 1
ATOM 816 O O . ALA A 1 99 ? 1.037 -6.040 0.784 1.00 95.38 99 ALA A O 1
ATOM 817 N N . CYS A 1 100 ? 0.548 -5.434 2.886 1.00 93.75 100 CYS A N 1
ATOM 818 C CA . CYS A 1 100 ? 0.622 -6.782 3.453 1.00 93.75 100 CYS A CA 1
ATOM 819 C C . CYS A 1 100 ? -0.687 -7.584 3.334 1.00 93.75 100 CYS A C 1
ATOM 821 O O . CYS A 1 100 ? -0.863 -8.589 4.023 1.00 93.75 100 CYS A O 1
ATOM 823 N N . GLN A 1 101 ? -1.646 -7.152 2.516 1.00 94.81 101 GLN A N 1
ATOM 824 C CA . GLN A 1 101 ? -2.861 -7.929 2.295 1.00 94.81 101 GLN A CA 1
ATOM 825 C C . GLN A 1 101 ? -2.594 -9.036 1.268 1.00 94.81 101 GLN A C 1
ATOM 827 O O . GLN A 1 101 ? -1.979 -8.788 0.235 1.00 94.81 101 GLN A O 1
ATOM 832 N N . GLN A 1 102 ? -3.147 -10.233 1.492 1.00 93.25 102 GLN A N 1
ATOM 833 C CA . GLN A 1 102 ? -2.890 -11.416 0.655 1.00 93.25 102 GLN A CA 1
ATOM 834 C C . GLN A 1 102 ? -3.050 -11.185 -0.856 1.00 93.25 102 GLN A C 1
ATOM 836 O O . GLN A 1 102 ? -2.311 -11.746 -1.652 1.00 93.25 102 GLN A O 1
ATOM 841 N N . THR A 1 103 ? -4.021 -10.369 -1.275 1.00 94.44 103 THR A N 1
ATOM 842 C CA . THR A 1 103 ? -4.259 -10.087 -2.700 1.00 94.44 103 THR A CA 1
ATOM 843 C C . THR A 1 103 ? -3.135 -9.286 -3.346 1.00 94.44 103 THR A C 1
ATOM 845 O O . THR A 1 103 ? -2.890 -9.447 -4.534 1.00 94.44 103 THR A O 1
ATOM 848 N N . VAL A 1 104 ? -2.483 -8.409 -2.581 1.00 95.75 104 VAL A N 1
ATOM 849 C CA . VAL A 1 104 ? -1.334 -7.628 -3.047 1.00 95.75 104 VAL A CA 1
ATOM 850 C C . VAL A 1 104 ? -0.078 -8.487 -2.982 1.00 95.75 104 VAL A C 1
ATOM 852 O O . VAL A 1 104 ? 0.657 -8.525 -3.959 1.00 95.75 104 VAL A O 1
ATOM 855 N N . ILE A 1 105 ? 0.105 -9.236 -1.888 1.00 94.94 105 ILE A N 1
ATOM 856 C CA . ILE A 1 105 ? 1.241 -10.149 -1.699 1.00 94.94 105 ILE A CA 1
ATOM 857 C C . ILE A 1 105 ? 1.364 -11.131 -2.869 1.00 94.94 105 ILE A C 1
ATOM 859 O O . ILE A 1 105 ? 2.425 -11.180 -3.473 1.00 94.94 105 ILE A O 1
ATOM 863 N N . LYS A 1 106 ? 0.275 -11.804 -3.268 1.00 95.31 106 LYS A N 1
ATOM 864 C CA . LYS A 1 106 ? 0.288 -12.733 -4.415 1.00 95.31 106 LYS A CA 1
ATOM 865 C C . LYS A 1 106 ? 0.816 -12.087 -5.700 1.00 95.31 106 LYS A C 1
ATOM 867 O O . LYS A 1 106 ? 1.678 -12.633 -6.368 1.00 95.31 106 LYS A O 1
ATOM 872 N N . SER A 1 107 ? 0.350 -10.875 -5.999 1.00 95.19 107 SER A N 1
ATOM 873 C CA . SER A 1 107 ? 0.785 -10.131 -7.187 1.00 95.19 107 SER A CA 1
ATOM 874 C C . SER A 1 107 ?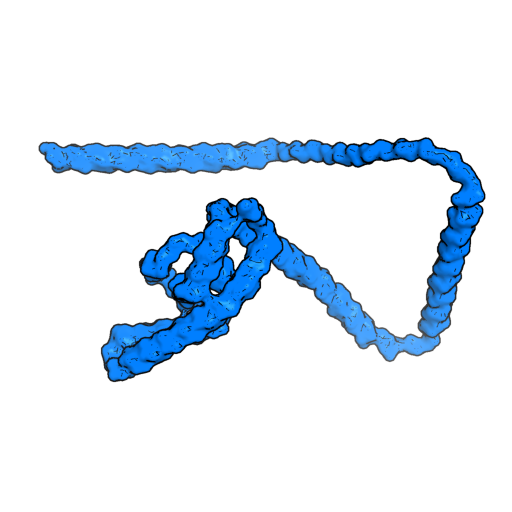 2.253 -9.690 -7.109 1.00 95.19 107 SER A C 1
ATOM 876 O O . SER A 1 107 ? 2.921 -9.570 -8.134 1.00 95.19 107 SER A O 1
ATOM 878 N N . VAL A 1 108 ? 2.762 -9.440 -5.899 1.00 95.62 108 VAL A N 1
ATOM 879 C CA . VAL A 1 108 ? 4.179 -9.136 -5.664 1.00 95.62 108 VAL A CA 1
ATOM 880 C C . VAL A 1 108 ? 5.031 -10.400 -5.775 1.00 95.62 108 VAL A C 1
ATOM 882 O O . VAL A 1 108 ? 6.101 -10.342 -6.363 1.00 95.62 108 VAL A O 1
ATOM 885 N N . GLU A 1 109 ? 4.576 -11.534 -5.249 1.00 94.56 109 GLU A N 1
ATOM 886 C CA . GLU A 1 109 ? 5.264 -12.827 -5.353 1.00 94.56 109 GLU A CA 1
ATOM 887 C C . GLU A 1 109 ? 5.400 -13.262 -6.814 1.00 94.56 109 GLU A C 1
ATOM 889 O O . GLU A 1 109 ? 6.513 -13.521 -7.257 1.00 94.56 109 GLU A O 1
ATOM 894 N N . GLU A 1 110 ? 4.312 -13.205 -7.589 1.00 94.56 110 GLU A N 1
ATOM 895 C CA . GLU A 1 110 ? 4.325 -13.452 -9.039 1.00 94.56 110 GLU A CA 1
ATOM 896 C C . GLU A 1 110 ? 5.351 -12.563 -9.758 1.00 94.56 110 GLU A C 1
ATOM 898 O O . GLU A 1 110 ? 6.113 -13.020 -10.608 1.00 94.56 110 GLU A O 1
ATOM 903 N N . PHE A 1 111 ? 5.418 -11.280 -9.392 1.00 94.69 111 PHE A N 1
ATOM 904 C CA . PHE A 1 111 ? 6.412 -10.365 -9.942 1.00 94.69 111 PHE A CA 1
ATOM 905 C C . PHE A 1 111 ? 7.845 -10.763 -9.552 1.00 94.69 111 PHE A C 1
ATOM 907 O O . PHE A 1 111 ? 8.728 -10.777 -10.405 1.00 94.69 111 PHE A O 1
ATOM 914 N N . ARG A 1 112 ? 8.088 -11.121 -8.289 1.00 94.12 112 ARG A N 1
ATOM 915 C CA . ARG A 1 112 ? 9.421 -11.510 -7.796 1.00 94.12 112 ARG A CA 1
ATOM 916 C C . ARG A 1 112 ? 9.924 -12.800 -8.437 1.00 94.12 112 ARG A C 1
ATOM 918 O O . ARG A 1 112 ? 11.117 -12.901 -8.701 1.00 94.12 112 ARG A O 1
ATOM 925 N N . SER A 1 113 ? 9.033 -13.742 -8.737 1.00 93.88 113 SER A N 1
ATOM 926 C CA . SER A 1 113 ? 9.375 -14.965 -9.472 1.00 93.88 113 SER A CA 1
ATOM 927 C C . SER A 1 113 ? 9.850 -14.679 -10.900 1.00 93.88 113 SER A C 1
ATOM 929 O O . SER A 1 113 ? 10.727 -15.374 -11.401 1.00 93.88 113 SER A O 1
ATOM 931 N N . ASN A 1 114 ? 9.318 -13.634 -11.539 1.00 93.25 114 ASN A N 1
ATOM 932 C CA . ASN A 1 114 ? 9.683 -13.260 -12.908 1.00 93.25 114 ASN A CA 1
ATOM 933 C C . ASN A 1 114 ? 10.998 -12.465 -13.002 1.00 93.25 114 ASN A C 1
ATOM 935 O O . ASN A 1 114 ? 11.628 -12.452 -14.061 1.00 93.25 114 ASN A O 1
ATOM 939 N N . TYR A 1 115 ? 11.413 -11.801 -11.917 1.00 93.00 115 TYR A N 1
ATOM 940 C CA . TYR A 1 115 ? 12.578 -10.911 -11.890 1.00 93.00 115 TYR A CA 1
ATOM 941 C C . TYR A 1 115 ? 13.459 -11.191 -10.664 1.00 93.00 115 TYR A C 1
ATOM 943 O O . TYR A 1 115 ? 13.224 -10.603 -9.613 1.00 93.00 115 TYR A O 1
ATOM 951 N N . PRO A 1 116 ? 14.511 -12.021 -10.768 1.00 89.50 116 PRO A N 1
ATOM 952 C CA . PRO A 1 116 ? 15.372 -12.367 -9.628 1.00 89.50 116 PRO A CA 1
ATOM 953 C C . PRO A 1 116 ? 16.061 -11.161 -8.968 1.00 89.50 116 PRO A C 1
ATOM 955 O O . PRO A 1 116 ? 16.134 -11.076 -7.744 1.00 89.50 116 PRO A O 1
ATOM 958 N N . ASN A 1 117 ? 16.484 -10.174 -9.765 1.00 90.19 117 ASN A N 1
ATOM 959 C CA . ASN A 1 117 ? 17.225 -8.992 -9.301 1.00 90.19 117 ASN A CA 1
ATOM 960 C C . ASN A 1 117 ? 16.322 -7.802 -8.929 1.00 90.19 117 ASN A C 1
ATOM 962 O O . ASN A 1 117 ? 16.777 -6.656 -8.846 1.00 90.19 117 ASN A O 1
ATOM 966 N N . TRP A 1 118 ? 15.036 -8.060 -8.668 1.00 91.81 118 TRP A N 1
ATOM 967 C CA . TRP A 1 118 ? 14.039 -7.021 -8.410 1.00 91.81 118 TRP A CA 1
ATOM 968 C C . TRP A 1 118 ? 14.426 -6.065 -7.272 1.00 91.81 118 TRP A C 1
ATOM 970 O O . TRP A 1 118 ? 14.060 -4.895 -7.307 1.00 91.81 118 TRP A O 1
ATOM 980 N N . GLN A 1 119 ? 15.167 -6.532 -6.264 1.00 90.31 119 GLN A N 1
ATOM 981 C CA . GLN A 1 119 ? 15.507 -5.756 -5.064 1.00 90.31 119 GLN A CA 1
ATOM 982 C C . GLN A 1 119 ? 16.272 -4.468 -5.405 1.00 90.31 119 GLN A C 1
ATOM 984 O O . GLN A 1 119 ? 15.936 -3.379 -4.923 1.00 90.31 119 GLN A O 1
ATOM 989 N N . HIS A 1 120 ? 17.272 -4.591 -6.278 1.00 89.44 120 HIS A N 1
ATOM 990 C CA . HIS A 1 120 ? 18.102 -3.473 -6.718 1.00 89.44 120 HIS A CA 1
ATOM 991 C C . HIS A 1 120 ? 17.418 -2.696 -7.844 1.00 89.44 120 HIS A C 1
ATOM 993 O O . HIS A 1 120 ? 17.340 -1.465 -7.796 1.00 89.44 120 HIS A O 1
ATOM 999 N N . GLU A 1 121 ? 16.855 -3.413 -8.819 1.00 91.56 121 GLU A N 1
ATOM 1000 C CA . GLU A 1 121 ? 16.260 -2.812 -10.012 1.00 91.56 121 GLU A CA 1
ATOM 1001 C C . GLU A 1 121 ? 15.020 -1.976 -9.676 1.00 91.56 121 GLU A C 1
ATOM 1003 O O . GLU A 1 121 ? 14.914 -0.834 -10.115 1.00 91.56 121 GLU A O 1
ATOM 1008 N N . VAL A 1 122 ? 14.099 -2.477 -8.844 1.00 93.06 122 VAL A N 1
ATOM 1009 C CA . VAL A 1 122 ? 12.862 -1.756 -8.493 1.00 93.06 122 VAL A CA 1
ATOM 1010 C C . VAL A 1 122 ? 13.170 -0.452 -7.765 1.00 93.06 122 VAL A C 1
ATOM 1012 O O . VAL A 1 122 ? 12.613 0.590 -8.113 1.00 93.06 122 VAL A O 1
ATOM 1015 N N . SER A 1 123 ? 14.063 -0.490 -6.774 1.00 91.94 123 SER A N 1
ATOM 1016 C CA . SER A 1 123 ? 14.433 0.692 -5.987 1.00 91.94 123 SER A CA 1
ATOM 1017 C C . SER A 1 123 ? 15.048 1.774 -6.882 1.00 91.94 123 SER A C 1
ATOM 1019 O O . SER A 1 123 ? 14.628 2.934 -6.843 1.00 91.94 123 SER A O 1
ATOM 1021 N N . PHE A 1 124 ? 15.976 1.375 -7.757 1.00 91.38 124 PHE A N 1
ATOM 1022 C CA . PHE A 1 124 ? 16.628 2.264 -8.715 1.00 91.38 124 PHE A CA 1
ATOM 1023 C C . PHE A 1 124 ? 15.645 2.843 -9.747 1.00 91.38 124 PHE A C 1
ATOM 1025 O O . PHE A 1 124 ? 15.603 4.054 -9.986 1.00 91.38 124 PHE A O 1
ATOM 1032 N N . LEU A 1 125 ? 14.800 1.995 -10.336 1.00 92.50 125 LEU A N 1
ATOM 1033 C CA . LEU A 1 125 ? 13.828 2.400 -11.349 1.00 92.50 125 LEU A CA 1
ATOM 1034 C C . LEU A 1 125 ? 12.758 3.336 -10.780 1.00 92.50 125 LEU A C 1
ATOM 1036 O O . LEU A 1 125 ? 12.391 4.308 -11.440 1.00 92.50 125 LEU A O 1
ATOM 1040 N N . LEU A 1 126 ? 12.281 3.101 -9.553 1.00 91.50 126 LEU A N 1
ATOM 1041 C CA . LEU A 1 126 ? 11.314 3.986 -8.898 1.00 91.50 126 LEU A CA 1
ATOM 1042 C C . LEU A 1 126 ? 11.887 5.381 -8.642 1.00 91.50 126 LEU A C 1
ATOM 1044 O O . LEU A 1 126 ? 11.185 6.373 -8.858 1.00 91.50 126 LEU A O 1
ATOM 1048 N N . GLN A 1 127 ? 13.155 5.471 -8.238 1.00 90.50 127 GLN A N 1
ATOM 1049 C CA . GLN A 1 127 ? 13.835 6.753 -8.071 1.00 90.50 127 GLN A CA 1
ATOM 1050 C C . GLN A 1 127 ? 13.945 7.494 -9.410 1.00 90.50 127 GLN A C 1
ATOM 1052 O O . GLN A 1 127 ? 13.568 8.666 -9.503 1.00 90.50 127 GLN A O 1
ATOM 1057 N N . ARG A 1 128 ? 14.380 6.797 -10.469 1.00 89.31 128 ARG A N 1
ATOM 1058 C CA . ARG A 1 128 ? 14.514 7.369 -11.817 1.00 89.31 128 ARG A CA 1
ATOM 1059 C C . ARG A 1 128 ? 13.176 7.850 -12.382 1.00 89.31 128 ARG A C 1
ATOM 1061 O O . ARG A 1 128 ? 13.090 8.971 -12.880 1.00 89.31 128 ARG A O 1
ATOM 1068 N N . LEU A 1 129 ? 12.124 7.039 -12.272 1.00 85.06 129 LEU A N 1
ATOM 1069 C CA . LEU A 1 129 ? 10.772 7.413 -12.695 1.00 85.06 129 LEU A CA 1
ATOM 1070 C C . LEU A 1 129 ? 10.267 8.631 -11.914 1.00 85.06 129 LEU A C 1
ATOM 1072 O O . LEU A 1 129 ? 9.710 9.555 -12.501 1.00 85.06 129 LEU A O 1
ATOM 1076 N N . GLY A 1 130 ? 10.504 8.674 -10.600 1.00 83.94 130 GLY A N 1
ATOM 1077 C CA . GLY A 1 130 ? 10.146 9.815 -9.759 1.00 83.94 130 GLY A CA 1
ATOM 1078 C C . GLY A 1 130 ? 10.764 11.129 -10.243 1.00 83.94 130 GLY A C 1
ATOM 1079 O O . GLY A 1 130 ? 10.063 12.139 -10.313 1.00 83.94 130 GLY A O 1
ATOM 1080 N N . LEU A 1 131 ? 12.043 11.111 -10.632 1.00 82.81 131 LEU A N 1
ATOM 1081 C CA . LEU A 1 131 ? 12.731 12.278 -11.196 1.00 82.81 131 LEU A CA 1
ATOM 1082 C C . LEU A 1 131 ? 12.129 12.711 -12.539 1.00 82.81 131 LEU A C 1
ATOM 1084 O O . LEU A 1 131 ? 11.874 13.897 -12.735 1.00 82.81 131 LEU A O 1
ATOM 1088 N N . GLN A 1 132 ? 11.822 11.760 -13.426 1.00 82.44 132 GLN A N 1
ATOM 1089 C CA . GLN A 1 132 ? 11.185 12.051 -14.717 1.00 82.44 132 GLN A CA 1
ATOM 1090 C C . GLN A 1 132 ? 9.787 12.664 -14.566 1.00 82.44 132 GLN A C 1
ATOM 1092 O O . GLN A 1 132 ? 9.403 13.550 -15.327 1.00 82.44 132 GLN A O 1
ATOM 1097 N N . TYR A 1 133 ? 9.000 12.205 -13.591 1.00 82.38 133 TYR A N 1
ATOM 1098 C CA . TYR A 1 133 ? 7.681 12.785 -13.338 1.00 82.38 133 TYR A CA 1
ATOM 1099 C C . TYR A 1 133 ? 7.767 14.186 -12.728 1.00 82.38 133 TYR A C 1
ATOM 1101 O O . TYR A 1 133 ? 6.912 15.016 -13.032 1.00 82.38 133 TYR A O 1
ATOM 1109 N N . LYS A 1 134 ? 8.775 14.460 -11.890 1.00 81.31 134 LYS A N 1
ATOM 1110 C CA . LYS A 1 134 ? 9.018 15.803 -11.347 1.00 81.31 134 LYS A CA 1
ATOM 1111 C C . LYS A 1 134 ? 9.401 16.781 -12.455 1.00 81.31 134 LYS A C 1
ATOM 1113 O O . LYS A 1 134 ? 8.682 17.753 -12.646 1.00 81.31 134 LYS A O 1
ATOM 1118 N N . SER A 1 135 ? 10.402 16.452 -13.275 1.00 81.50 135 SER A N 1
ATOM 1119 C CA . SER A 1 135 ? 10.837 17.332 -14.369 1.00 81.50 135 SER A CA 1
ATOM 1120 C C . SER A 1 135 ? 9.713 17.651 -15.360 1.00 81.50 135 SER A C 1
ATOM 1122 O O . SER A 1 135 ? 9.547 18.802 -15.750 1.00 81.50 135 SER A O 1
ATOM 1124 N N . LYS A 1 136 ? 8.867 16.669 -15.709 1.00 84.12 136 LYS A N 1
ATOM 1125 C CA . LYS A 1 136 ? 7.679 16.899 -16.553 1.00 84.12 136 LYS A CA 1
ATOM 1126 C C . LYS A 1 136 ? 6.640 17.813 -15.896 1.00 84.12 136 LYS A C 1
ATOM 1128 O O . LYS A 1 136 ? 5.998 18.597 -16.591 1.00 84.12 136 LYS A O 1
ATOM 1133 N N . ARG A 1 137 ? 6.438 17.707 -14.578 1.00 83.00 137 ARG A N 1
ATOM 1134 C CA . ARG A 1 137 ? 5.530 18.600 -13.838 1.00 83.00 137 ARG A CA 1
ATOM 1135 C C . ARG A 1 137 ? 6.077 20.021 -13.789 1.00 83.00 137 ARG A C 1
ATOM 1137 O O . ARG A 1 137 ? 5.303 20.948 -13.997 1.00 83.00 137 ARG A O 1
ATOM 1144 N N . ASP A 1 138 ? 7.372 20.180 -13.554 1.00 83.38 138 ASP A N 1
ATOM 1145 C CA . ASP A 1 138 ? 8.013 21.490 -13.436 1.00 83.38 138 ASP A CA 1
ATOM 1146 C C . ASP A 1 138 ? 8.087 22.199 -14.798 1.00 83.38 138 ASP A C 1
ATOM 1148 O O . ASP A 1 138 ? 7.736 23.373 -14.895 1.00 83.38 138 ASP A O 1
ATOM 1152 N N . ALA A 1 139 ? 8.373 21.464 -15.879 1.00 82.62 139 ALA A N 1
ATOM 1153 C CA . ALA A 1 139 ? 8.264 21.982 -17.243 1.00 82.62 139 ALA A CA 1
ATOM 1154 C C . ALA A 1 139 ? 6.835 22.455 -17.565 1.00 82.62 139 ALA A C 1
ATOM 1156 O O . ALA A 1 139 ? 6.642 23.536 -18.111 1.00 82.62 139 ALA A O 1
ATOM 1157 N N . LYS A 1 140 ? 5.808 21.687 -17.171 1.00 80.38 140 LYS A N 1
ATOM 1158 C CA . LYS A 1 140 ? 4.405 22.077 -17.389 1.00 80.38 140 LYS A CA 1
ATOM 1159 C C . LYS A 1 140 ? 4.002 23.312 -16.573 1.00 80.38 140 LYS A C 1
ATOM 1161 O O . LYS A 1 140 ? 3.228 24.128 -17.062 1.00 80.38 140 LYS A O 1
ATOM 1166 N N . LYS A 1 141 ? 4.532 23.464 -15.355 1.00 77.75 141 LYS A N 1
ATOM 1167 C CA . LYS A 1 141 ? 4.317 24.655 -14.519 1.00 77.75 141 LYS A CA 1
ATOM 1168 C C . LYS A 1 141 ? 4.958 25.915 -15.092 1.00 77.75 141 LYS A C 1
ATOM 1170 O O . LYS A 1 141 ? 4.430 26.979 -14.833 1.00 77.75 141 LYS A O 1
ATOM 1175 N N . HIS A 1 142 ? 6.047 25.809 -15.852 1.00 61.97 142 HIS A N 1
ATOM 1176 C CA . HIS A 1 142 ? 6.680 26.959 -16.508 1.00 61.97 142 HIS A CA 1
ATOM 1177 C C . HIS A 1 142 ? 6.027 27.359 -17.840 1.00 61.97 142 HIS A C 1
ATOM 1179 O O . HIS A 1 142 ? 6.240 28.475 -18.298 1.00 61.97 142 HIS A O 1
ATOM 1185 N N . VAL A 1 143 ? 5.218 26.483 -18.448 1.00 63.62 143 VAL A N 1
ATOM 1186 C CA . VAL A 1 143 ? 4.492 26.761 -19.705 1.00 63.62 143 VAL A CA 1
ATOM 1187 C C . VAL A 1 143 ? 3.129 27.430 -19.460 1.00 63.62 143 VAL A C 1
ATOM 1189 O O . VAL A 1 143 ? 2.658 28.194 -20.294 1.00 63.62 143 VAL A O 1
ATOM 1192 N N . LEU A 1 144 ? 2.486 27.173 -18.318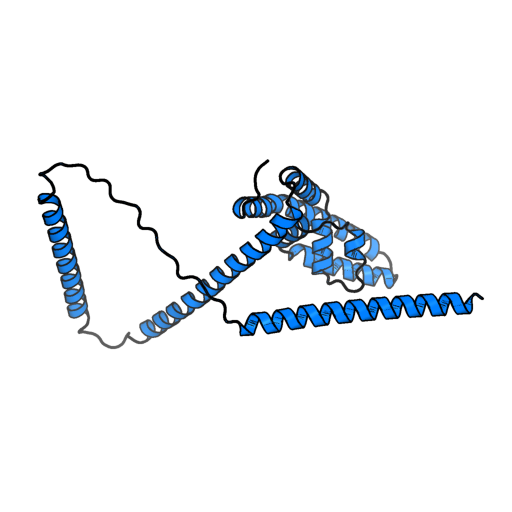 1.00 55.47 144 LEU A N 1
ATOM 1193 C CA . LEU A 1 144 ? 1.200 27.790 -17.949 1.00 55.47 144 LEU A CA 1
ATOM 1194 C C . LEU A 1 144 ? 1.240 29.325 -17.712 1.00 55.47 144 LEU A C 1
ATOM 1196 O O . LEU A 1 144 ? 0.296 29.980 -18.142 1.00 55.47 144 LEU A O 1
ATOM 1200 N N . PRO A 1 145 ? 2.303 29.928 -17.141 1.00 52.78 145 PRO A N 1
ATOM 1201 C CA . PRO A 1 145 ? 2.384 31.369 -16.893 1.00 52.78 145 PRO A CA 1
ATOM 1202 C C . PRO A 1 145 ? 2.380 32.230 -18.160 1.00 52.78 145 PRO A C 1
ATOM 1204 O O . PRO A 1 145 ? 2.093 33.415 -18.074 1.00 52.78 145 PRO A O 1
ATOM 1207 N N . GLN A 1 146 ? 2.699 31.664 -19.331 1.00 50.22 146 GLN A N 1
ATOM 1208 C CA . GLN A 1 146 ? 2.713 32.420 -20.590 1.00 50.22 146 GLN A CA 1
ATOM 1209 C C . GLN A 1 146 ? 1.320 32.583 -21.215 1.00 50.22 146 GLN A C 1
ATOM 1211 O O . GLN A 1 146 ? 1.130 33.490 -22.017 1.00 50.22 146 GLN A O 1
ATOM 1216 N N . ARG A 1 147 ? 0.332 31.753 -20.841 1.00 51.16 147 ARG A N 1
ATOM 1217 C CA . ARG A 1 147 ? -1.040 31.870 -21.373 1.00 51.16 147 ARG A CA 1
ATOM 1218 C C . ARG A 1 147 ? -1.879 32.910 -20.634 1.00 51.16 147 ARG A C 1
ATOM 1220 O O . ARG A 1 147 ? -2.650 33.620 -21.262 1.00 51.16 147 ARG A O 1
ATOM 1227 N N . GLU A 1 148 ? -1.676 33.056 -19.326 1.00 49.19 148 GLU A N 1
ATOM 1228 C CA . GLU A 1 148 ? -2.393 34.052 -18.514 1.00 49.19 148 GLU A CA 1
ATOM 1229 C C . GLU A 1 148 ? -1.972 35.492 -18.868 1.00 49.19 148 GLU A C 1
ATOM 1231 O O . GLU A 1 148 ? -2.772 36.419 -18.763 1.00 49.19 148 GLU A O 1
ATOM 1236 N N . THR A 1 149 ? -0.746 35.690 -19.368 1.00 48.22 149 THR A N 1
ATOM 1237 C CA . THR A 1 149 ? -0.288 36.993 -19.875 1.00 48.22 149 THR A CA 1
ATOM 1238 C C . THR A 1 149 ? -0.838 37.348 -21.256 1.00 48.22 149 THR A C 1
ATOM 1240 O O . THR A 1 149 ? -0.940 38.529 -21.559 1.00 48.22 149 THR A O 1
ATOM 1243 N N . GLU A 1 150 ? -1.213 36.374 -22.090 1.00 49.84 150 GLU A N 1
ATOM 1244 C CA . GLU A 1 150 ? -1.807 36.646 -23.410 1.00 49.84 150 GLU A CA 1
ATOM 1245 C C . GLU A 1 150 ? -3.311 36.956 -23.294 1.00 49.84 150 GLU A C 1
ATOM 1247 O O . GLU A 1 150 ? -3.788 37.904 -23.916 1.00 49.84 150 GLU A O 1
ATOM 1252 N N . GLU A 1 151 ? -4.036 36.268 -22.404 1.00 48.88 151 GLU A N 1
ATOM 1253 C CA . GLU A 1 151 ? -5.465 36.535 -22.150 1.00 48.88 151 GLU A CA 1
ATOM 1254 C C . GLU A 1 151 ? -5.708 37.887 -21.444 1.00 48.88 151 GLU A C 1
ATOM 1256 O O . GLU A 1 151 ? -6.716 38.548 -21.696 1.00 48.88 151 GLU A O 1
ATOM 1261 N N . ALA A 1 152 ? -4.765 38.363 -20.620 1.00 44.44 152 ALA A N 1
ATOM 1262 C CA . ALA A 1 152 ? -4.847 39.692 -20.004 1.00 44.44 152 ALA A CA 1
ATOM 1263 C C . ALA A 1 152 ? -4.523 40.845 -20.980 1.00 44.44 152 ALA A C 1
ATOM 1265 O O . ALA A 1 152 ? -4.974 41.972 -20.769 1.00 44.44 152 ALA A O 1
ATOM 1266 N N . ILE A 1 153 ? -3.769 40.582 -22.055 1.00 49.00 153 ILE A N 1
ATOM 1267 C CA . ILE A 1 153 ? -3.472 41.586 -23.089 1.00 49.00 153 ILE A CA 1
ATOM 1268 C C . ILE A 1 153 ? -4.644 41.692 -24.078 1.00 49.00 153 ILE A C 1
ATOM 1270 O O . ILE A 1 153 ? -4.996 42.806 -24.471 1.00 49.00 153 ILE A O 1
ATOM 1274 N N . GLU A 1 154 ? -5.319 40.586 -24.411 1.00 46.94 154 GLU A N 1
ATOM 1275 C CA . GLU A 1 154 ? -6.472 40.595 -25.329 1.00 46.94 154 GLU A CA 1
ATOM 1276 C C . GLU A 1 154 ? -7.723 41.290 -24.759 1.00 46.94 154 GLU A C 1
ATOM 1278 O O . GLU A 1 154 ? -8.476 41.893 -25.521 1.00 46.94 154 GLU A O 1
ATOM 1283 N N . ALA A 1 155 ? -7.903 41.335 -23.434 1.00 45.16 155 ALA A N 1
ATOM 1284 C CA . ALA A 1 155 ? -9.023 42.048 -22.802 1.00 45.16 155 ALA A CA 1
ATOM 1285 C C . ALA A 1 155 ? -8.868 43.588 -22.768 1.00 45.16 155 ALA A C 1
ATOM 1287 O O . ALA A 1 155 ? -9.792 44.294 -22.366 1.00 45.16 155 ALA A O 1
ATOM 1288 N N . SER A 1 156 ? -7.716 44.135 -23.183 1.00 47.50 156 SER A N 1
ATOM 1289 C CA . SER A 1 156 ? -7.430 45.581 -23.116 1.00 47.50 156 SER A CA 1
ATOM 1290 C C . SER A 1 156 ? -7.466 46.316 -24.467 1.00 47.50 156 SER A C 1
ATOM 1292 O O . SER A 1 156 ? -7.321 47.538 -24.504 1.00 47.50 156 SER A O 1
ATOM 1294 N N . VAL A 1 157 ? -7.705 45.611 -25.582 1.00 42.06 157 VAL A N 1
ATOM 1295 C CA . VAL A 1 157 ? -7.585 46.157 -26.956 1.00 42.06 157 VAL A CA 1
ATOM 1296 C C . VAL A 1 157 ? -8.947 46.333 -27.659 1.00 42.06 157 VAL A C 1
ATOM 1298 O O . VAL A 1 157 ? -9.028 46.450 -28.876 1.00 42.06 157 VAL A O 1
ATOM 1301 N N . GLU A 1 158 ? -10.050 46.435 -26.915 1.00 42.22 158 GLU A N 1
ATOM 1302 C CA . GLU A 1 158 ? -11.398 46.635 -27.488 1.00 42.22 158 GLU A CA 1
ATOM 1303 C C . GLU A 1 158 ? -11.809 48.102 -27.726 1.00 42.22 158 GLU A C 1
ATOM 1305 O O . GLU A 1 158 ? -12.965 48.400 -28.017 1.00 42.22 158 GLU A O 1
ATOM 1310 N N . LYS A 1 159 ? -10.872 49.056 -27.684 1.00 48.31 159 LYS A N 1
ATOM 1311 C CA . LYS A 1 159 ? -11.139 50.441 -28.109 1.00 48.31 159 LYS A CA 1
ATOM 1312 C C . LYS A 1 159 ? -10.033 50.971 -29.009 1.00 48.31 159 LYS A C 1
ATOM 1314 O O . LYS A 1 159 ? -9.105 51.609 -28.520 1.00 48.31 159 LYS A O 1
ATOM 1319 N N . LYS A 1 160 ? -10.162 50.696 -30.314 1.00 37.03 160 LYS A N 1
ATOM 1320 C CA . LYS A 1 160 ? -9.798 51.557 -31.466 1.00 37.03 160 LYS A CA 1
ATOM 1321 C C . LYS A 1 160 ? -9.938 50.764 -32.779 1.00 37.03 160 LYS A C 1
ATOM 1323 O O . LYS A 1 160 ? -8.990 50.170 -33.287 1.00 37.03 160 LYS A O 1
ATOM 1328 N N . THR A 1 161 ? -11.157 50.764 -33.310 1.00 44.25 161 THR A N 1
ATOM 1329 C CA . THR A 1 161 ? -11.483 50.744 -34.750 1.00 44.25 161 THR A CA 1
ATOM 1330 C C . THR A 1 161 ? -10.634 51.821 -35.461 1.00 44.25 161 THR A C 1
ATOM 1332 O O . THR A 1 161 ? -10.389 52.870 -34.879 1.00 44.25 161 THR A O 1
ATOM 1335 N N . GLU A 1 162 ? -10.012 51.664 -36.633 1.00 44.31 162 GLU A N 1
ATOM 1336 C CA . GLU A 1 162 ? -10.480 51.064 -37.893 1.00 44.31 162 GLU A CA 1
ATOM 1337 C C . GLU A 1 162 ? -9.321 50.578 -38.809 1.00 44.31 162 GLU A C 1
ATOM 1339 O O . GLU A 1 162 ? -9.561 50.105 -39.910 1.00 44.31 162 GLU A O 1
ATOM 1344 N N . ASN A 1 163 ? -8.051 50.630 -38.381 1.00 50.84 163 ASN A N 1
ATOM 1345 C CA . ASN A 1 163 ? -6.896 50.524 -39.303 1.00 50.84 163 ASN A CA 1
ATOM 1346 C C . ASN A 1 163 ? -6.151 49.160 -39.306 1.00 50.84 163 ASN A C 1
ATOM 1348 O O . ASN A 1 163 ? -5.041 49.031 -39.819 1.00 50.84 163 ASN A O 1
ATOM 1352 N N . VAL A 1 164 ? -6.723 48.115 -38.691 1.00 49.69 164 VAL A N 1
ATOM 1353 C CA . VAL A 1 164 ? -6.038 46.816 -38.455 1.00 49.69 164 VAL A CA 1
ATOM 1354 C C . VAL A 1 164 ? -6.388 45.747 -39.502 1.00 49.69 164 VAL A C 1
ATOM 1356 O O . VAL A 1 164 ? -5.642 44.777 -39.679 1.00 49.69 164 VAL A O 1
ATOM 1359 N N . GLN A 1 165 ? -7.499 45.904 -40.230 1.00 55.38 165 GLN A N 1
ATOM 1360 C CA . GLN A 1 165 ? -7.916 44.914 -41.231 1.00 55.38 165 GLN A CA 1
ATOM 1361 C C . GLN A 1 165 ? -7.002 44.918 -42.468 1.00 55.38 165 GLN A C 1
ATOM 1363 O O . GLN A 1 165 ? -6.630 43.839 -42.942 1.00 55.38 165 GLN A O 1
ATOM 1368 N N . ASP A 1 166 ? -6.523 46.086 -42.898 1.00 51.44 166 ASP A N 1
ATOM 1369 C CA . ASP A 1 166 ? -5.628 46.205 -44.055 1.00 51.44 166 ASP A CA 1
ATOM 1370 C C . ASP A 1 166 ? -4.222 45.652 -43.777 1.00 51.44 166 ASP A C 1
ATOM 1372 O O . ASP A 1 166 ? -3.660 44.916 -44.595 1.00 51.44 166 ASP A O 1
ATOM 1376 N N . MET A 1 167 ? -3.693 45.868 -42.568 1.00 53.88 167 MET A N 1
ATOM 1377 C CA . MET A 1 167 ? -2.426 45.275 -42.116 1.00 53.88 167 MET A CA 1
ATOM 1378 C C . MET A 1 167 ? -2.508 43.747 -41.985 1.00 53.88 167 MET A C 1
ATOM 1380 O O . MET A 1 167 ? -1.619 43.036 -42.459 1.00 53.88 167 MET A O 1
ATOM 1384 N N . LYS A 1 168 ? -3.598 43.198 -41.421 1.00 62.44 168 LYS A N 1
ATOM 1385 C CA . LYS A 1 168 ? -3.797 41.734 -41.351 1.00 62.44 168 LYS A CA 1
ATOM 1386 C C . LYS A 1 168 ? -3.906 41.105 -42.745 1.00 62.44 168 LYS A C 1
ATOM 1388 O O . LYS A 1 168 ? -3.408 39.993 -42.946 1.00 62.44 168 LYS A O 1
ATOM 1393 N N . MET A 1 169 ? -4.508 41.800 -43.713 1.00 57.84 169 MET A N 1
ATOM 1394 C CA . MET A 1 169 ? -4.614 41.343 -45.104 1.00 57.84 169 MET A CA 1
ATOM 1395 C C . MET A 1 169 ? -3.275 41.399 -45.857 1.00 57.84 169 MET A C 1
ATOM 1397 O O . MET A 1 169 ? -2.981 40.478 -46.629 1.00 57.84 169 MET A O 1
ATOM 1401 N N . LEU A 1 170 ? -2.438 42.408 -45.594 1.00 60.97 170 LEU A N 1
ATOM 1402 C CA . LEU A 1 170 ? -1.067 42.507 -46.110 1.00 60.97 170 LEU A CA 1
ATOM 1403 C C . LEU A 1 170 ? -0.172 41.388 -45.564 1.00 60.97 170 LEU A C 1
ATOM 1405 O O . LEU A 1 170 ? 0.434 40.659 -46.348 1.00 60.97 170 LEU A O 1
ATOM 1409 N N . VAL A 1 171 ? -0.187 41.140 -44.250 1.00 68.12 171 VAL A N 1
ATOM 1410 C CA . VAL A 1 171 ? 0.611 40.066 -43.629 1.00 68.12 171 VAL A CA 1
ATOM 1411 C C . VAL A 1 171 ? 0.193 38.682 -44.146 1.00 68.12 171 VAL A C 1
ATOM 1413 O O . VAL A 1 171 ? 1.043 37.860 -44.494 1.00 68.12 171 VAL A O 1
ATOM 1416 N N . LYS A 1 172 ? -1.114 38.417 -44.305 1.00 73.50 172 LYS A N 1
ATOM 1417 C CA . LYS A 1 172 ? -1.597 37.146 -44.885 1.00 73.50 172 LYS A CA 1
ATOM 1418 C C . LYS A 1 172 ? -1.190 36.973 -46.354 1.00 73.50 172 LYS A C 1
ATOM 1420 O O . LYS A 1 172 ? -0.935 35.842 -46.782 1.00 73.50 172 LYS A O 1
ATOM 1425 N N . LYS A 1 173 ? -1.136 38.057 -47.139 1.00 73.75 173 LYS A N 1
ATOM 1426 C CA . LYS A 1 173 ? -0.666 38.026 -48.536 1.00 73.75 173 LYS A CA 1
ATOM 1427 C C . LYS A 1 173 ? 0.842 37.773 -48.615 1.00 73.75 173 LYS A C 1
ATOM 1429 O O . LYS A 1 173 ? 1.254 36.963 -49.449 1.00 73.75 173 LYS A O 1
ATOM 1434 N N . GLU A 1 174 ? 1.635 38.365 -47.728 1.00 72.94 174 GLU A N 1
ATOM 1435 C CA . GLU A 1 174 ? 3.090 38.176 -47.673 1.00 72.94 174 GLU A CA 1
ATOM 1436 C C . GLU A 1 174 ? 3.463 36.734 -47.294 1.00 72.94 174 GLU A C 1
ATOM 1438 O O . GLU A 1 174 ? 4.264 36.095 -47.980 1.00 72.94 174 GLU A O 1
ATOM 1443 N N . ILE A 1 175 ? 2.778 36.155 -46.298 1.00 74.38 175 ILE A N 1
ATOM 1444 C CA . ILE A 1 175 ? 2.963 34.750 -45.892 1.00 74.38 175 ILE A CA 1
ATOM 1445 C C . ILE A 1 175 ? 2.613 33.793 -47.045 1.00 74.38 175 ILE A C 1
ATOM 1447 O O . ILE A 1 175 ? 3.346 32.840 -47.323 1.00 74.38 175 ILE A O 1
ATOM 1451 N N . ARG A 1 176 ? 1.528 34.062 -47.789 1.00 73.31 176 ARG A N 1
ATOM 1452 C CA . ARG A 1 176 ? 1.145 33.251 -48.962 1.00 73.31 176 ARG A CA 1
ATOM 1453 C C . ARG A 1 176 ? 2.148 33.369 -50.117 1.00 73.31 176 ARG A C 1
ATOM 1455 O O . ARG A 1 176 ? 2.385 32.377 -50.809 1.00 73.31 176 ARG A O 1
ATOM 1462 N N . LYS A 1 177 ? 2.751 34.545 -50.335 1.00 75.75 177 LYS A N 1
ATOM 1463 C CA . LYS A 1 177 ? 3.812 34.738 -51.341 1.00 75.75 177 LYS A CA 1
ATOM 1464 C C . LYS A 1 177 ? 5.101 34.007 -50.951 1.00 75.75 177 LYS A C 1
ATOM 1466 O O . LYS A 1 177 ? 5.708 33.374 -51.818 1.00 75.75 177 LYS A O 1
ATOM 1471 N N . ALA A 1 178 ? 5.477 34.026 -49.671 1.00 72.31 178 ALA A N 1
ATOM 1472 C CA . ALA A 1 178 ? 6.641 33.303 -49.156 1.00 72.31 178 ALA A CA 1
ATOM 1473 C C . ALA A 1 178 ? 6.485 31.781 -49.320 1.00 72.31 178 ALA A C 1
ATOM 1475 O O . ALA A 1 178 ? 7.367 31.132 -49.883 1.00 72.31 178 ALA A O 1
ATOM 1476 N N . MET A 1 179 ? 5.316 31.228 -48.970 1.00 74.06 179 MET A N 1
ATOM 1477 C CA . MET A 1 179 ? 5.025 29.804 -49.179 1.00 74.06 179 MET A CA 1
ATOM 1478 C C . MET A 1 179 ? 5.057 29.402 -50.661 1.00 74.06 179 MET A C 1
ATOM 1480 O O . MET A 1 179 ? 5.620 28.364 -51.008 1.00 74.06 179 MET A O 1
ATOM 1484 N N . LYS A 1 180 ? 4.508 30.225 -51.568 1.00 74.50 180 LYS A N 1
ATOM 1485 C CA . LYS A 1 180 ? 4.563 29.938 -53.014 1.00 74.50 180 LYS A CA 1
ATOM 1486 C C . LYS A 1 180 ? 5.995 29.964 -53.563 1.00 74.50 180 LYS A C 1
ATOM 1488 O O . LYS A 1 180 ? 6.329 29.097 -54.370 1.00 74.50 180 LYS A O 1
ATOM 1493 N N . LYS A 1 181 ? 6.850 30.893 -53.110 1.00 72.69 181 LYS A N 1
ATOM 1494 C CA . LYS A 1 181 ? 8.281 30.922 -53.476 1.00 72.69 181 LYS A CA 1
ATOM 1495 C C . LYS A 1 181 ? 9.028 29.689 -52.961 1.00 72.69 181 LYS A C 1
ATOM 1497 O O . LYS A 1 181 ? 9.812 29.112 -53.710 1.00 72.69 181 LYS A O 1
ATOM 1502 N N . GLU A 1 182 ? 8.749 29.241 -51.739 1.00 70.38 182 GLU A N 1
ATOM 1503 C CA . GLU A 1 182 ? 9.394 28.056 -51.157 1.00 70.38 182 GLU A CA 1
ATOM 1504 C C . GLU A 1 182 ? 8.998 26.757 -51.887 1.00 70.38 182 GLU A C 1
ATOM 1506 O O . GLU A 1 182 ? 9.841 25.897 -52.154 1.00 70.38 182 GLU A O 1
ATOM 1511 N N . ILE A 1 183 ? 7.728 26.638 -52.295 1.00 67.31 183 ILE A N 1
ATOM 1512 C CA . ILE A 1 183 ? 7.223 25.502 -53.084 1.00 67.31 183 ILE A CA 1
ATOM 1513 C C . ILE A 1 183 ? 7.835 25.487 -54.497 1.00 67.31 183 ILE A C 1
ATOM 1515 O O . ILE A 1 183 ? 8.197 24.420 -55.000 1.00 67.31 183 ILE A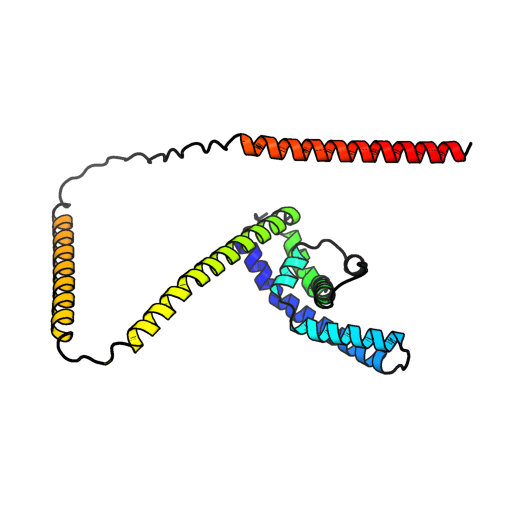 O 1
ATOM 1519 N N . LEU A 1 184 ? 8.015 26.652 -55.132 1.00 64.88 184 LEU A N 1
ATOM 1520 C CA . LEU A 1 184 ? 8.696 26.770 -56.431 1.00 64.88 184 LEU A CA 1
ATOM 1521 C C . LEU A 1 184 ? 10.190 26.423 -56.345 1.00 64.88 184 LEU A C 1
ATOM 1523 O O . LEU A 1 184 ? 10.716 25.761 -57.242 1.00 64.88 184 LEU A O 1
ATOM 1527 N N . LEU A 1 185 ? 10.860 26.798 -55.250 1.00 59.59 185 LEU A N 1
ATOM 1528 C CA . LEU A 1 185 ? 12.263 26.453 -55.007 1.00 59.59 185 LEU A CA 1
ATOM 1529 C C . LEU A 1 185 ? 12.447 24.940 -54.791 1.00 59.59 185 LEU A C 1
ATOM 1531 O O . LEU A 1 185 ? 13.405 24.354 -55.297 1.00 59.59 185 LEU A O 1
ATOM 1535 N N . LYS A 1 186 ? 11.499 24.284 -54.104 1.00 60.00 186 LYS A N 1
ATOM 1536 C CA . LYS A 1 186 ? 11.486 22.820 -53.919 1.00 60.00 186 LYS A CA 1
ATOM 1537 C C . LYS A 1 186 ? 11.194 22.066 -55.223 1.00 60.00 186 LYS A C 1
ATOM 1539 O O . LYS A 1 186 ? 11.825 21.042 -55.470 1.00 60.00 186 LYS A O 1
ATOM 1544 N N . LYS A 1 187 ? 10.326 22.589 -56.102 1.00 57.53 187 LYS A N 1
ATOM 1545 C CA . LYS A 1 187 ? 10.070 21.989 -57.428 1.00 57.53 187 LYS A CA 1
ATOM 1546 C C . LYS A 1 187 ? 11.244 22.139 -58.407 1.00 57.53 187 LYS A C 1
ATOM 1548 O O . LYS A 1 187 ? 11.474 21.216 -59.181 1.00 57.53 187 LYS A O 1
ATOM 1553 N N . LYS A 1 188 ? 12.025 23.229 -58.351 1.00 55.12 188 LYS A N 1
ATOM 1554 C CA . LYS A 1 188 ? 13.273 23.357 -59.137 1.00 55.12 188 LYS A CA 1
ATOM 1555 C C . LYS A 1 188 ? 14.349 22.360 -58.684 1.00 55.12 188 LYS A C 1
ATOM 1557 O O . LYS A 1 188 ? 14.914 21.672 -59.522 1.00 55.12 188 LYS A O 1
ATOM 1562 N N . LYS A 1 189 ? 14.536 22.168 -57.370 1.00 54.78 189 LYS A N 1
ATOM 1563 C CA . LYS A 1 189 ? 15.502 21.188 -56.821 1.00 54.78 189 LYS A CA 1
ATOM 1564 C C . LYS A 1 189 ? 15.170 19.716 -57.117 1.00 54.78 189 LYS A C 1
ATOM 1566 O O . LYS A 1 189 ? 16.053 18.871 -57.015 1.00 54.78 189 LYS A O 1
ATOM 1571 N N . LEU A 1 190 ? 13.920 19.404 -57.469 1.00 51.56 190 LEU A N 1
ATOM 1572 C CA . LEU A 1 190 ? 13.492 18.061 -57.881 1.00 51.56 190 LEU A CA 1
ATOM 1573 C C . LEU A 1 190 ? 13.638 17.813 -59.391 1.00 51.56 190 LEU A C 1
ATOM 1575 O O . LEU A 1 190 ? 13.646 16.657 -59.801 1.00 51.56 190 LEU A O 1
ATOM 1579 N N . LYS A 1 191 ? 13.795 18.860 -60.214 1.00 43.94 191 LYS A N 1
ATOM 1580 C CA . LYS A 1 191 ? 13.969 18.719 -61.670 1.00 43.94 191 LYS A CA 1
ATOM 1581 C C . LYS A 1 191 ? 15.437 18.531 -62.090 1.00 43.94 191 LYS A C 1
ATOM 1583 O O . LYS A 1 191 ? 15.676 17.956 -63.143 1.00 43.94 191 LYS A O 1
ATOM 1588 N N . ASP A 1 192 ? 16.387 18.888 -61.222 1.00 45.09 192 ASP A N 1
ATOM 1589 C CA . ASP A 1 192 ? 17.835 18.716 -61.451 1.00 45.09 192 ASP A CA 1
ATOM 1590 C C . ASP A 1 192 ? 18.408 17.380 -60.926 1.00 45.09 192 ASP A C 1
ATOM 1592 O O . ASP A 1 192 ? 19.598 17.124 -61.064 1.00 45.09 192 ASP A O 1
ATOM 1596 N N . LYS A 1 193 ? 17.584 16.493 -60.341 1.00 47.44 193 LYS A N 1
ATOM 1597 C CA . LYS A 1 193 ? 18.025 15.176 -59.825 1.00 47.44 193 LYS A CA 1
ATOM 1598 C C . LYS A 1 193 ? 17.687 13.980 -60.724 1.00 47.44 193 LYS A C 1
ATOM 1600 O O . LYS A 1 193 ? 17.711 12.845 -60.262 1.00 47.44 193 LYS A O 1
ATOM 1605 N N . THR A 1 194 ? 17.399 14.212 -62.004 1.00 44.34 194 THR A N 1
ATOM 1606 C CA . THR A 1 194 ? 17.259 13.128 -62.994 1.00 44.34 194 THR A CA 1
ATOM 1607 C C . THR A 1 194 ? 18.358 13.239 -64.050 1.00 44.34 194 THR A C 1
ATOM 1609 O O . THR A 1 194 ? 18.085 13.646 -65.174 1.00 44.34 194 THR A O 1
ATOM 1612 N N . LYS A 1 195 ? 19.605 12.941 -63.662 1.00 42.72 195 LYS A N 1
ATOM 1613 C CA . LYS A 1 195 ? 20.712 12.433 -64.504 1.00 42.72 195 LYS A CA 1
ATOM 1614 C C . LYS A 1 195 ? 21.954 12.226 -63.616 1.00 42.72 195 LYS A C 1
ATOM 1616 O O . LYS A 1 195 ? 22.254 13.109 -62.825 1.00 42.72 195 LYS A O 1
ATOM 1621 N N . SER A 1 196 ? 22.593 11.060 -63.790 1.00 33.31 196 SER A N 1
ATOM 1622 C CA . SER A 1 196 ? 23.713 10.427 -63.048 1.00 33.31 196 SER A CA 1
ATOM 1623 C C . SER A 1 196 ? 23.422 10.081 -61.570 1.00 33.31 196 SER A C 1
ATOM 1625 O O . SER A 1 196 ? 23.021 10.923 -60.784 1.00 33.31 196 SER A O 1
ATOM 1627 N N . GLY A 1 197 ? 23.503 8.839 -61.082 1.00 36.28 197 GLY A N 1
ATOM 1628 C CA . GLY A 1 197 ? 24.267 7.674 -61.523 1.00 36.28 197 GLY A CA 1
ATOM 1629 C C . GLY A 1 197 ? 25.656 7.693 -60.889 1.00 36.28 197 GLY A C 1
ATOM 1630 O O . GLY A 1 197 ? 26.550 8.231 -61.519 1.00 36.28 197 GLY A O 1
ATOM 1631 N N . GLU A 1 198 ? 25.787 7.193 -59.647 1.00 34.41 198 GLU A N 1
ATOM 1632 C CA . GLU A 1 198 ? 26.918 6.391 -59.120 1.00 34.41 198 GLU A CA 1
ATOM 1633 C C . GLU A 1 198 ? 26.928 6.289 -57.580 1.00 34.41 198 GLU A C 1
ATOM 1635 O O . GLU A 1 198 ? 26.635 7.239 -56.852 1.00 34.41 198 GLU A O 1
ATOM 1640 N N . HIS A 1 199 ? 27.277 5.092 -57.098 1.00 43.56 199 HIS A N 1
ATOM 1641 C CA . HIS A 1 199 ? 27.499 4.730 -55.699 1.00 43.56 199 HIS A CA 1
ATOM 1642 C C . HIS A 1 199 ? 28.699 5.475 -55.099 1.00 43.56 199 HIS A C 1
ATOM 1644 O O . HIS A 1 199 ? 29.804 5.354 -55.621 1.00 43.56 199 HIS A O 1
ATOM 1650 N N . LYS A 1 200 ? 28.522 6.118 -53.934 1.00 39.09 200 LYS A N 1
ATOM 1651 C CA . LYS A 1 200 ? 29.597 6.326 -52.946 1.00 39.09 200 LYS A CA 1
ATOM 1652 C C . LYS A 1 200 ? 29.043 6.191 -51.530 1.00 39.09 200 LYS A C 1
ATOM 1654 O O . LYS A 1 200 ? 28.129 6.914 -51.137 1.00 39.09 200 LYS A O 1
ATOM 1659 N N . GLU A 1 201 ? 29.604 5.246 -50.785 1.00 47.53 201 GLU A N 1
ATOM 1660 C CA . GLU A 1 201 ? 29.438 5.117 -49.339 1.00 47.53 201 GLU A CA 1
ATOM 1661 C C . GLU A 1 201 ? 29.957 6.385 -48.648 1.00 47.53 201 GLU A C 1
ATOM 1663 O O . GLU A 1 201 ? 31.011 6.913 -49.006 1.00 47.53 201 GLU A O 1
ATOM 1668 N N . MET A 1 202 ? 29.216 6.885 -47.657 1.00 43.59 202 MET A N 1
ATOM 1669 C CA . MET A 1 202 ? 29.670 7.971 -46.789 1.00 43.59 202 MET A CA 1
ATOM 1670 C C . MET A 1 202 ? 29.881 7.447 -45.362 1.00 43.59 202 MET A C 1
ATOM 1672 O O . MET A 1 202 ? 29.005 6.752 -44.841 1.00 43.59 202 MET A O 1
ATOM 1676 N N . PRO A 1 203 ? 31.013 7.780 -44.717 1.00 46.44 203 PRO A N 1
ATOM 1677 C CA . PRO A 1 203 ? 31.368 7.267 -43.403 1.00 46.44 203 PRO A CA 1
ATOM 1678 C C . PRO A 1 203 ? 30.537 7.920 -42.293 1.00 46.44 203 PRO A C 1
ATOM 1680 O O . PRO A 1 203 ? 30.166 9.094 -42.353 1.00 46.44 203 PRO A O 1
ATOM 1683 N N . ILE A 1 204 ? 30.274 7.131 -41.254 1.00 50.66 204 ILE A N 1
ATOM 1684 C CA . ILE A 1 204 ? 29.561 7.527 -40.037 1.00 50.66 204 ILE A CA 1
ATOM 1685 C C . ILE A 1 204 ? 30.362 8.634 -39.324 1.00 50.66 204 ILE A C 1
ATOM 1687 O O . ILE A 1 204 ? 31.527 8.408 -38.989 1.00 50.66 204 ILE A O 1
ATOM 1691 N N . PRO A 1 205 ? 29.777 9.811 -39.039 1.00 44.12 205 PRO A N 1
ATOM 1692 C CA . PRO A 1 205 ? 30.462 10.842 -38.273 1.00 44.12 205 PRO A CA 1
ATOM 1693 C C . PRO A 1 205 ? 30.541 10.424 -36.799 1.00 44.12 205 PRO A C 1
ATOM 1695 O O . PRO A 1 205 ? 29.540 10.400 -36.080 1.00 44.12 205 PRO A O 1
ATOM 1698 N N . VAL A 1 206 ? 31.751 10.097 -36.343 1.00 48.91 206 VAL A N 1
ATOM 1699 C CA . VAL A 1 206 ? 32.071 9.911 -34.924 1.00 48.91 206 VAL A CA 1
ATOM 1700 C C . VAL A 1 206 ? 32.021 11.279 -34.244 1.00 48.91 206 VAL A C 1
ATOM 1702 O O . VAL A 1 206 ? 32.910 12.113 -34.407 1.00 48.91 206 VAL A O 1
ATOM 1705 N N . LEU A 1 207 ? 30.956 11.526 -33.482 1.00 47.09 207 LEU A N 1
ATOM 1706 C CA . LEU A 1 207 ? 30.880 12.641 -32.542 1.00 47.09 207 LEU A CA 1
ATOM 1707 C C . LEU A 1 207 ? 31.839 12.363 -31.378 1.00 47.09 207 LEU A C 1
ATOM 1709 O O . LEU A 1 207 ? 31.505 11.637 -30.443 1.00 47.09 207 LEU A O 1
ATOM 1713 N N . ASN A 1 208 ? 33.032 12.952 -31.430 1.00 55.97 208 ASN A N 1
ATOM 1714 C CA . ASN A 1 208 ? 33.929 13.010 -30.281 1.00 55.97 208 ASN A CA 1
ATOM 1715 C C . ASN A 1 208 ? 33.302 13.916 -29.212 1.00 55.97 208 ASN A C 1
ATOM 1717 O O . ASN A 1 208 ? 33.324 15.142 -29.329 1.00 55.97 208 ASN A O 1
ATOM 1721 N N . LEU A 1 209 ? 32.718 13.311 -28.173 1.00 60.34 209 LEU A N 1
ATOM 1722 C CA . LEU A 1 209 ? 32.315 14.041 -26.974 1.00 60.34 209 LEU A CA 1
ATOM 1723 C C . LEU A 1 209 ? 33.569 14.565 -26.248 1.00 60.34 209 LEU A C 1
ATOM 1725 O O . LEU A 1 209 ? 34.501 13.789 -26.021 1.00 60.34 209 LEU A O 1
ATOM 1729 N N . PRO A 1 210 ? 33.593 15.838 -25.820 1.00 52.22 210 PRO A N 1
ATOM 1730 C CA . PRO A 1 210 ? 34.661 16.346 -24.970 1.00 52.22 210 PRO A CA 1
ATOM 1731 C C . PRO A 1 210 ? 34.663 15.607 -23.624 1.00 52.22 210 PRO A C 1
ATOM 1733 O O . PRO A 1 210 ? 33.619 15.441 -22.986 1.00 52.22 210 PRO A O 1
ATOM 1736 N N . LYS A 1 211 ? 35.847 15.156 -23.187 1.00 54.41 211 LYS A N 1
ATOM 1737 C CA . LYS A 1 211 ? 36.057 14.599 -21.844 1.00 54.41 211 LYS A CA 1
ATOM 1738 C C . LYS A 1 211 ? 35.666 15.654 -20.808 1.00 54.41 211 LYS A C 1
ATOM 1740 O O . LYS A 1 211 ? 36.288 16.707 -20.721 1.00 54.41 211 LYS A O 1
ATOM 1745 N N . LEU A 1 212 ? 34.637 15.351 -20.021 1.00 49.69 212 LEU A N 1
ATOM 1746 C CA . LEU A 1 212 ? 34.300 16.091 -18.810 1.00 49.69 212 LEU A CA 1
ATOM 1747 C C . LEU A 1 212 ? 35.397 15.846 -17.771 1.00 49.69 212 LEU A C 1
ATOM 1749 O O . LEU A 1 212 ? 35.400 14.820 -17.091 1.00 49.69 212 LEU A O 1
ATOM 1753 N N . GLU A 1 213 ? 36.326 16.787 -17.649 1.00 52.12 213 GLU A N 1
ATOM 1754 C CA . GLU A 1 213 ? 37.197 16.856 -16.483 1.00 52.12 213 GLU A CA 1
ATOM 1755 C C . GLU A 1 213 ? 36.420 17.484 -15.326 1.00 52.12 213 GLU A C 1
ATOM 1757 O O . GLU A 1 213 ? 35.965 18.628 -15.383 1.00 52.12 213 GLU A O 1
ATOM 1762 N N . PHE A 1 214 ? 36.210 16.697 -14.274 1.00 55.12 214 PHE A N 1
ATOM 1763 C CA . PHE A 1 214 ? 35.596 17.193 -13.053 1.00 55.12 214 PHE A CA 1
ATOM 1764 C C . PHE A 1 214 ? 36.575 18.122 -12.324 1.00 55.12 214 PHE A C 1
ATOM 1766 O O . PHE A 1 214 ? 37.742 17.759 -12.154 1.00 55.12 214 PHE A O 1
ATOM 1773 N N . PRO A 1 215 ? 36.122 19.282 -11.816 1.00 51.62 215 PRO A N 1
ATOM 1774 C CA . PRO A 1 215 ? 36.970 20.151 -11.019 1.00 51.62 215 PRO A CA 1
ATOM 1775 C C . PRO A 1 215 ? 37.401 19.422 -9.734 1.00 51.62 215 PRO A C 1
ATOM 1777 O O . PRO A 1 215 ? 36.586 19.069 -8.874 1.00 51.62 215 PRO A O 1
ATOM 1780 N N . GLN A 1 216 ? 38.718 19.260 -9.585 1.00 55.91 216 GLN A N 1
ATOM 1781 C CA . GLN A 1 216 ? 39.409 18.640 -8.450 1.00 55.91 216 GLN A CA 1
ATOM 1782 C C . GLN A 1 216 ? 38.951 19.081 -7.033 1.00 55.91 216 GLN A C 1
ATOM 1784 O O . GLN A 1 216 ? 38.990 18.229 -6.138 1.00 55.91 216 GLN A O 1
ATOM 1789 N N . PRO A 1 217 ? 38.441 20.308 -6.753 1.00 54.91 217 PRO A N 1
ATOM 1790 C CA . PRO A 1 217 ? 38.022 20.668 -5.389 1.00 54.91 217 PRO A CA 1
ATOM 1791 C C . PRO A 1 217 ? 36.822 19.879 -4.832 1.00 54.91 217 PRO A C 1
ATOM 1793 O O . PRO A 1 217 ? 36.595 19.900 -3.620 1.00 54.91 217 PRO A O 1
ATOM 1796 N N . VAL A 1 218 ? 36.046 19.171 -5.664 1.00 50.31 218 VAL A N 1
ATOM 1797 C CA . VAL A 1 218 ? 34.893 18.372 -5.190 1.00 50.31 218 VAL A CA 1
ATOM 1798 C C . VAL A 1 218 ? 35.332 17.006 -4.644 1.00 50.31 218 VAL A C 1
ATOM 1800 O O . VAL A 1 218 ? 34.727 16.487 -3.703 1.00 50.31 218 VAL A O 1
ATOM 1803 N N . ILE A 1 219 ? 36.438 16.457 -5.155 1.00 51.62 219 ILE A N 1
ATOM 1804 C CA . ILE A 1 219 ? 36.978 15.153 -4.737 1.00 51.62 219 ILE A CA 1
ATOM 1805 C C . ILE A 1 219 ? 37.563 15.242 -3.316 1.00 51.62 219 ILE A C 1
ATOM 1807 O O . ILE A 1 219 ? 37.348 14.342 -2.501 1.00 51.62 219 ILE A O 1
ATOM 1811 N N . ALA A 1 220 ? 38.202 16.366 -2.971 1.00 54.47 220 ALA A N 1
ATOM 1812 C CA . ALA A 1 220 ? 38.790 16.589 -1.647 1.00 54.47 220 ALA A CA 1
ATOM 1813 C C . ALA A 1 220 ? 37.742 16.587 -0.515 1.00 54.47 220 ALA A C 1
ATOM 1815 O O . ALA A 1 220 ? 37.965 16.009 0.551 1.00 54.47 220 ALA A O 1
ATOM 1816 N N . LYS A 1 221 ? 36.555 17.162 -0.761 1.00 56.44 221 LYS A N 1
ATOM 1817 C CA . LYS A 1 221 ? 35.460 17.188 0.224 1.00 56.44 221 LYS A CA 1
ATOM 1818 C C . LYS A 1 221 ? 34.858 15.798 0.444 1.00 56.44 221 LYS A C 1
ATOM 1820 O O . LYS A 1 221 ? 34.597 15.425 1.585 1.00 56.44 221 LYS A O 1
ATOM 1825 N N . GLY A 1 222 ? 34.696 15.009 -0.622 1.00 54.12 222 GLY A N 1
ATOM 1826 C CA . GLY A 1 222 ? 34.217 13.625 -0.522 1.00 54.12 222 GLY A CA 1
ATOM 1827 C C . GLY A 1 222 ? 35.182 12.718 0.251 1.00 54.12 222 GLY A C 1
ATOM 1828 O O . GLY A 1 222 ? 34.757 11.955 1.116 1.00 54.12 222 GLY A O 1
ATOM 1829 N N . GLN A 1 223 ? 36.489 12.853 0.009 1.00 57.91 223 GLN A N 1
ATOM 1830 C CA . GLN A 1 223 ? 37.516 12.069 0.706 1.00 57.91 223 GLN A CA 1
ATOM 1831 C C . GLN A 1 223 ? 37.622 12.410 2.200 1.00 57.91 223 GLN A C 1
ATOM 1833 O O . GLN A 1 223 ? 37.825 11.511 3.018 1.00 57.91 223 GLN A O 1
ATOM 1838 N N . MET A 1 224 ? 37.432 13.679 2.581 1.00 55.81 224 MET A N 1
ATOM 1839 C CA . MET A 1 224 ? 37.363 14.077 3.992 1.00 55.81 224 MET A CA 1
ATOM 1840 C C . MET A 1 224 ? 36.178 13.438 4.723 1.00 55.81 224 MET A C 1
ATOM 1842 O O . MET A 1 224 ? 36.351 12.961 5.842 1.00 55.81 224 MET A O 1
ATOM 1846 N N . VAL A 1 225 ? 35.001 13.377 4.091 1.00 58.69 225 VAL A N 1
ATOM 1847 C CA . VAL A 1 225 ? 33.807 12.749 4.685 1.00 58.69 225 VAL A CA 1
ATOM 1848 C C . VAL A 1 225 ? 34.009 11.242 4.877 1.00 58.69 225 VAL A C 1
ATOM 1850 O O . VAL A 1 225 ? 33.627 10.687 5.902 1.00 58.69 225 VAL A O 1
ATOM 1853 N N . ILE A 1 226 ? 34.674 10.570 3.935 1.00 59.00 226 ILE A N 1
ATOM 1854 C CA . ILE A 1 226 ? 34.979 9.138 4.066 1.00 59.00 226 ILE A CA 1
ATOM 1855 C C . ILE A 1 226 ? 35.978 8.895 5.212 1.00 59.00 226 ILE A C 1
ATOM 1857 O O . ILE A 1 226 ? 35.797 7.971 6.008 1.00 59.00 226 ILE A O 1
ATOM 1861 N N . LYS A 1 227 ? 37.000 9.751 5.361 1.00 62.56 227 LYS A N 1
ATOM 1862 C CA . LYS A 1 227 ? 37.963 9.653 6.472 1.00 62.56 227 LYS A CA 1
ATOM 1863 C C . LYS A 1 227 ? 37.313 9.905 7.837 1.00 62.56 227 LYS A C 1
ATOM 1865 O O . LYS A 1 227 ? 37.614 9.176 8.781 1.00 62.56 227 LYS A O 1
ATOM 1870 N N . THR A 1 228 ? 36.403 10.875 7.954 1.00 63.81 228 THR A N 1
ATOM 1871 C CA . THR A 1 228 ? 35.716 11.170 9.227 1.00 63.81 228 THR A CA 1
ATOM 1872 C C . THR A 1 228 ? 34.757 10.053 9.636 1.00 63.81 228 THR A C 1
ATOM 1874 O O . THR A 1 228 ? 34.698 9.707 10.817 1.00 63.81 228 THR A O 1
ATOM 1877 N N . MET A 1 229 ? 34.068 9.426 8.677 1.00 55.69 229 MET A N 1
ATOM 1878 C CA . MET A 1 229 ? 33.211 8.267 8.950 1.00 55.69 229 MET A CA 1
ATOM 1879 C C . MET A 1 229 ? 34.014 7.057 9.442 1.00 55.69 229 MET A C 1
ATOM 1881 O O . MET A 1 229 ? 33.631 6.436 10.436 1.00 55.69 229 MET A O 1
ATOM 1885 N N . ASN A 1 230 ? 35.160 6.769 8.819 1.00 70.94 230 ASN A N 1
ATOM 1886 C CA . ASN A 1 230 ? 36.026 5.664 9.237 1.00 70.94 230 ASN A CA 1
ATOM 1887 C C . ASN A 1 230 ? 36.617 5.881 10.639 1.00 70.94 230 ASN A C 1
ATOM 1889 O O . ASN A 1 230 ? 36.637 4.951 11.444 1.00 70.94 230 ASN A O 1
ATOM 1893 N N . LEU A 1 231 ? 37.030 7.110 10.972 1.00 72.19 231 LEU A N 1
ATOM 1894 C CA . LEU A 1 231 ? 37.504 7.447 12.320 1.00 72.19 231 LEU A CA 1
ATOM 1895 C C . LEU A 1 231 ? 36.410 7.266 13.376 1.00 72.19 231 LEU A C 1
ATOM 1897 O O . LEU A 1 231 ? 36.657 6.672 14.424 1.00 72.19 231 LEU A O 1
ATOM 1901 N N . HIS A 1 232 ? 35.189 7.728 13.097 1.00 77.56 232 HIS A N 1
ATOM 1902 C CA . HIS A 1 232 ? 34.068 7.570 14.022 1.00 77.56 232 HIS A CA 1
ATOM 1903 C C . HIS A 1 232 ? 33.739 6.089 14.267 1.00 77.56 232 HIS A C 1
ATOM 1905 O O . HIS A 1 232 ? 33.462 5.680 15.396 1.00 77.56 232 HIS A O 1
ATOM 1911 N N . GLN A 1 233 ? 33.825 5.262 13.223 1.00 76.50 233 GLN A N 1
ATOM 1912 C CA . GLN A 1 233 ? 33.605 3.823 13.328 1.00 76.50 233 GLN A CA 1
ATOM 1913 C C . GLN A 1 233 ? 34.705 3.124 14.145 1.00 76.50 233 GLN A C 1
ATOM 1915 O O . GLN A 1 233 ? 34.392 2.268 14.975 1.00 76.50 233 GLN A O 1
ATOM 1920 N N . LEU A 1 234 ? 35.964 3.549 13.999 1.00 75.88 234 LEU A N 1
ATOM 1921 C CA . LEU A 1 234 ? 37.082 3.066 14.813 1.00 75.88 234 LEU A CA 1
ATOM 1922 C C . LEU A 1 234 ? 36.916 3.449 16.297 1.00 75.88 234 LEU A C 1
ATOM 1924 O O . LEU A 1 234 ? 37.090 2.612 17.181 1.00 75.88 234 LEU A O 1
ATOM 1928 N N . VAL A 1 235 ? 36.503 4.690 16.587 1.00 80.88 235 VAL A N 1
ATOM 1929 C CA . VAL A 1 235 ? 36.250 5.161 17.963 1.00 80.88 235 VAL A CA 1
ATOM 1930 C C . VAL A 1 235 ? 35.128 4.365 18.634 1.00 80.88 235 VAL A C 1
ATOM 1932 O O . VAL A 1 235 ? 35.233 4.021 19.814 1.00 80.88 235 VAL A O 1
ATOM 1935 N N . LEU A 1 236 ? 34.066 4.030 17.897 1.00 81.62 236 LEU A N 1
ATOM 1936 C CA . LEU A 1 236 ? 32.980 3.193 18.413 1.00 81.62 236 LEU A CA 1
ATOM 1937 C C . LEU A 1 236 ? 33.452 1.767 18.728 1.00 81.62 236 LEU A C 1
ATOM 1939 O O . LEU A 1 236 ? 33.092 1.233 19.777 1.00 81.62 236 LEU A O 1
ATOM 1943 N N . GLN A 1 237 ? 34.294 1.173 17.877 1.00 79.62 237 GLN A N 1
ATOM 1944 C CA . GLN A 1 237 ? 34.877 -0.147 18.138 1.00 79.62 237 GLN A CA 1
ATOM 1945 C C . GLN A 1 237 ? 35.792 -0.148 19.369 1.00 79.62 237 GLN A C 1
ATOM 1947 O O . GLN A 1 237 ? 35.724 -1.072 20.180 1.00 79.62 237 GLN A O 1
ATOM 1952 N N . ILE A 1 238 ? 36.606 0.896 19.551 1.00 83.56 238 ILE A N 1
ATOM 1953 C CA . ILE A 1 238 ? 37.474 1.038 20.730 1.00 83.56 238 ILE A CA 1
ATOM 1954 C C . ILE A 1 238 ? 36.633 1.199 22.003 1.00 83.56 238 ILE A C 1
ATOM 1956 O O . ILE A 1 238 ? 36.887 0.514 22.994 1.00 83.56 238 ILE A O 1
ATOM 1960 N N . LYS A 1 239 ? 35.587 2.038 21.982 1.00 84.50 239 LYS A N 1
ATOM 1961 C CA . LYS A 1 239 ? 34.671 2.191 23.126 1.00 84.50 239 LYS A CA 1
ATOM 1962 C C . LYS A 1 239 ? 33.971 0.882 23.486 1.00 84.50 239 LYS A C 1
ATOM 1964 O O . LYS A 1 239 ? 33.892 0.559 24.668 1.00 84.50 239 LYS A O 1
ATOM 1969 N N . ALA A 1 240 ? 33.506 0.122 22.494 1.00 81.94 240 ALA A N 1
ATOM 1970 C CA . ALA A 1 240 ? 32.871 -1.175 22.722 1.00 81.94 240 ALA A CA 1
ATOM 1971 C C . ALA A 1 240 ? 33.840 -2.183 23.364 1.00 81.94 240 ALA A C 1
ATOM 1973 O O . ALA A 1 240 ? 33.478 -2.848 24.332 1.00 81.94 240 ALA A O 1
ATOM 1974 N N . LYS A 1 241 ? 35.094 -2.240 22.893 1.00 83.75 241 LYS A N 1
ATOM 1975 C CA . LYS A 1 241 ? 36.135 -3.088 23.496 1.00 83.75 241 LYS A CA 1
ATOM 1976 C C . LYS A 1 241 ? 36.467 -2.674 24.932 1.00 83.75 241 LYS A C 1
ATOM 1978 O O . LYS A 1 241 ? 36.590 -3.540 25.790 1.00 83.75 241 LYS A O 1
ATOM 1983 N N . MET A 1 242 ? 36.556 -1.374 25.221 1.00 80.31 242 MET A N 1
ATOM 1984 C CA . MET A 1 242 ? 36.809 -0.895 26.586 1.00 80.31 242 MET A CA 1
ATOM 1985 C C . MET A 1 242 ? 35.651 -1.173 27.551 1.00 80.31 242 MET A C 1
ATOM 1987 O O . MET A 1 242 ? 35.897 -1.464 28.718 1.00 80.31 242 MET A O 1
ATOM 1991 N N . LEU A 1 243 ? 34.401 -1.093 27.084 1.00 80.00 243 LEU A N 1
ATOM 1992 C CA . LEU A 1 243 ? 33.227 -1.481 27.873 1.00 80.00 243 LEU A CA 1
ATOM 1993 C C . LEU A 1 243 ? 33.250 -2.979 28.186 1.00 80.00 243 LEU A C 1
ATOM 1995 O O . LEU A 1 243 ? 33.154 -3.347 29.349 1.00 80.00 243 LEU A O 1
ATOM 1999 N N . CYS A 1 244 ? 33.512 -3.817 27.180 1.00 74.25 244 CYS A N 1
ATOM 2000 C CA . CYS A 1 244 ? 33.645 -5.262 27.363 1.00 74.25 244 CYS A CA 1
ATOM 2001 C C . CYS A 1 244 ? 34.761 -5.625 28.358 1.00 74.25 244 CYS A C 1
ATOM 2003 O O . CYS A 1 244 ? 34.592 -6.509 29.192 1.00 74.25 244 CYS A O 1
ATOM 2005 N N . TRP A 1 245 ? 35.892 -4.912 28.312 1.00 77.31 245 TRP A N 1
ATOM 2006 C CA . TRP A 1 245 ? 37.006 -5.143 29.234 1.00 77.31 245 TRP A CA 1
ATOM 2007 C C . TRP A 1 245 ? 36.706 -4.671 30.665 1.00 77.31 245 TRP A C 1
ATOM 2009 O O . TRP A 1 245 ? 37.164 -5.282 31.628 1.00 77.31 245 TRP A O 1
ATOM 2019 N N . LYS A 1 246 ? 35.905 -3.607 30.825 1.00 76.94 246 LYS A N 1
ATOM 2020 C CA . LYS A 1 246 ? 35.410 -3.160 32.136 1.00 76.94 246 LYS A CA 1
ATOM 2021 C C . LYS A 1 246 ? 34.386 -4.122 32.736 1.00 76.94 246 LYS A C 1
ATOM 2023 O O . LYS A 1 246 ? 34.397 -4.286 33.950 1.00 76.94 246 LYS A O 1
ATOM 2028 N N . GLU A 1 247 ? 33.528 -4.726 31.916 1.00 75.12 247 GLU A N 1
ATOM 2029 C CA . GLU A 1 247 ? 32.578 -5.756 32.356 1.00 75.12 247 GLU A CA 1
ATOM 2030 C C . GLU A 1 247 ? 33.338 -6.991 32.870 1.00 75.12 247 GLU A C 1
ATOM 2032 O O . GLU A 1 247 ? 33.147 -7.395 34.010 1.00 75.12 247 GLU A O 1
ATOM 2037 N N . MET A 1 248 ? 34.313 -7.492 32.098 1.00 73.00 248 MET A N 1
ATOM 2038 C CA . MET A 1 248 ? 35.120 -8.660 32.485 1.00 73.00 248 MET A CA 1
ATOM 2039 C C . MET A 1 248 ? 35.973 -8.447 33.743 1.00 73.00 248 MET A C 1
ATOM 2041 O O . MET A 1 248 ? 36.267 -9.402 34.450 1.00 73.00 248 MET A O 1
ATOM 2045 N N . ARG A 1 249 ? 36.373 -7.205 34.051 1.00 71.38 249 ARG A N 1
ATOM 2046 C CA . ARG A 1 249 ? 37.123 -6.890 35.281 1.00 71.38 249 ARG A CA 1
ATOM 2047 C C . ARG A 1 249 ? 36.226 -6.774 36.523 1.00 71.38 249 ARG A C 1
ATOM 2049 O O . ARG A 1 249 ? 36.751 -6.715 37.622 1.00 71.38 249 ARG A O 1
ATOM 2056 N N . LYS A 1 250 ? 34.902 -6.687 36.372 1.00 69.50 250 LYS A N 1
ATOM 2057 C CA . LYS A 1 250 ? 33.961 -6.692 37.508 1.00 69.50 250 LYS A CA 1
ATOM 2058 C C . LYS A 1 250 ? 33.533 -8.099 37.929 1.00 69.50 250 LYS A C 1
ATOM 2060 O O . LYS A 1 250 ? 32.956 -8.240 39.000 1.00 69.50 250 LYS A O 1
ATOM 2065 N N . GLU A 1 251 ? 33.764 -9.094 37.077 1.00 66.56 251 GLU A N 1
ATOM 2066 C CA . GLU A 1 251 ? 33.408 -10.501 37.311 1.00 66.56 251 GLU A CA 1
ATOM 2067 C C . GLU A 1 251 ? 34.584 -11.345 37.846 1.00 66.56 251 GLU A C 1
ATOM 2069 O O . GLU A 1 251 ? 34.397 -12.528 38.125 1.00 66.56 251 GLU A O 1
ATOM 2074 N N . MET A 1 252 ? 35.770 -10.743 38.016 1.00 56.56 252 MET A N 1
ATOM 2075 C CA . MET A 1 252 ? 36.911 -11.288 38.771 1.00 56.56 252 MET A CA 1
ATOM 2076 C C . MET A 1 252 ? 37.081 -10.524 40.079 1.00 56.56 252 MET A C 1
ATOM 2078 O O . MET A 1 252 ? 37.403 -11.180 41.090 1.00 56.56 252 MET A O 1
#

Foldseek 3Di:
DDDDDLVNLVVLLVVCLVLLVVLLVVLLVVLVVLLVVLVVDPDPVSVVVSVLSVLLNVLSVVADSSLLLLCLLQDPDALVVQPPDPDDDSNSNNSSSSSNGPSNNVSSVVVCVVHVPSNVVSVVSVVVVVVVVVVVVVVVVVVVVVVVVVVVVVVPPPPDDDPVPVVVVVVVVVVVVVVVVVVVVVVVVVVVPPDDDDDDDDDDDPDDDDDDDDPPVVVVVVVVVVVVVVVVVVVVVVVVVVVVVVVVVVVD

Radius of gyration: 33.47 Å; chains: 1; bounding box: 60×66×103 Å

pLDDT: mean 77.1, std 18.84, range [33.31, 97.06]

Sequence (252 aa):
MSALTPMKLNEQIISMRKSVERARVRLCRRLIRRRKLLQKSKDEKKVRKVDRITKEIDRCKKVCRDDVSKFALINLKALNDLLKKRKMSADERVLCKLACQQTVIKSVEEFRSNYPNWQHEVSFLLQRLGLQYKSKRDAKKHVLPQRETEEAIEASVEKKTENVQDMKMLVKKEIRKAMKKEILLKKKKLKDKTKSGEHKEMPIPVLNLPKLEFPQPVIAKGQMVIKTMNLHQLVLQIKAKMLCWKEMRKEM